Protein AF-A0AA41QBX1-F1 (afdb_monomer_lite)

pLDDT: mean 80.01, std 14.38, range [47.72, 96.44]

Structure (mmCIF, N/CA/C/O backbone):
data_AF-A0AA41QBX1-F1
#
_entry.id   AF-A0AA41QBX1-F1
#
loop_
_atom_site.group_PDB
_atom_site.id
_atom_site.type_symbol
_atom_site.label_atom_id
_atom_site.label_alt_id
_atom_site.label_comp_id
_atom_site.label_asym_id
_atom_site.label_entity_id
_atom_site.label_seq_id
_atom_site.pdbx_PDB_ins_code
_atom_site.Cartn_x
_atom_site.Cartn_y
_atom_site.Cartn_z
_atom_site.occupancy
_atom_site.B_iso_or_equiv
_atom_site.auth_seq_id
_atom_site.auth_comp_id
_atom_site.auth_asym_id
_atom_site.auth_atom_id
_atom_site.pdbx_PDB_model_num
ATOM 1 N N . MET A 1 1 ? -17.292 -6.618 20.048 1.00 49.38 1 MET A N 1
ATOM 2 C CA . MET A 1 1 ? -17.392 -5.150 19.916 1.00 49.38 1 MET A CA 1
ATOM 3 C C . MET A 1 1 ? -17.145 -4.751 18.469 1.00 49.38 1 MET A C 1
ATOM 5 O O . MET A 1 1 ? -16.124 -5.128 17.902 1.00 49.38 1 MET A O 1
ATOM 9 N N . THR A 1 2 ? -18.102 -4.065 17.850 1.00 68.19 2 THR A N 1
ATOM 10 C CA . THR A 1 2 ? -17.986 -3.471 16.511 1.00 68.19 2 THR A CA 1
ATOM 11 C C . THR A 1 2 ? -17.159 -2.189 16.599 1.00 68.19 2 THR A C 1
ATOM 13 O O . THR A 1 2 ? -17.422 -1.348 17.449 1.00 68.19 2 THR A O 1
ATOM 16 N N . ASP A 1 3 ? -16.130 -2.049 15.763 1.00 79.38 3 ASP A N 1
ATOM 17 C CA . ASP A 1 3 ? -15.270 -0.857 15.731 1.00 79.38 3 ASP A CA 1
ATOM 18 C C . ASP A 1 3 ? -15.996 0.297 15.006 1.00 79.38 3 ASP A C 1
ATOM 20 O O . ASP A 1 3 ? -16.202 0.203 13.793 1.00 79.38 3 ASP A O 1
ATOM 24 N N . PRO A 1 4 ? -16.376 1.383 15.708 1.00 79.56 4 PRO A N 1
ATOM 25 C CA . PRO A 1 4 ? -17.174 2.481 15.152 1.00 79.56 4 PRO A CA 1
ATOM 26 C C . PRO A 1 4 ? -16.413 3.359 14.143 1.00 79.56 4 PRO A C 1
ATOM 28 O O . PRO A 1 4 ? -17.020 4.171 13.441 1.00 79.56 4 PRO A O 1
ATOM 31 N N . GLY A 1 5 ? -15.085 3.226 14.063 1.00 85.19 5 GLY A N 1
ATOM 32 C CA . GLY A 1 5 ? -14.240 3.920 13.090 1.00 85.19 5 GLY A CA 1
ATOM 33 C C . GLY A 1 5 ? -13.876 3.069 11.872 1.00 85.19 5 GLY A C 1
ATOM 34 O O . GLY A 1 5 ? -13.153 3.547 11.002 1.00 85.19 5 GLY A O 1
ATOM 35 N N . ARG A 1 6 ? -14.348 1.820 11.785 1.00 88.94 6 ARG A N 1
ATOM 36 C CA . ARG A 1 6 ? -13.867 0.848 10.793 1.00 88.94 6 ARG A CA 1
ATOM 37 C C . ARG A 1 6 ? -14.145 1.243 9.343 1.00 88.94 6 ARG A C 1
ATOM 39 O O . ARG A 1 6 ? -13.256 1.114 8.511 1.00 88.94 6 ARG A O 1
ATOM 46 N N . THR A 1 7 ? -15.345 1.733 9.036 1.00 91.50 7 THR A N 1
ATOM 47 C CA . THR A 1 7 ? -15.697 2.170 7.672 1.00 91.50 7 THR A CA 1
ATOM 48 C C . THR A 1 7 ? -14.867 3.378 7.244 1.00 91.50 7 THR A C 1
ATOM 50 O O . THR A 1 7 ? -14.407 3.440 6.113 1.00 91.50 7 THR A O 1
ATOM 53 N N . ILE A 1 8 ? -14.604 4.306 8.166 1.00 93.12 8 ILE A N 1
ATOM 54 C CA . ILE A 1 8 ? -13.754 5.475 7.905 1.00 93.12 8 ILE A CA 1
ATOM 55 C C . ILE A 1 8 ? -12.314 5.031 7.623 1.00 93.12 8 ILE A C 1
ATOM 57 O O . ILE A 1 8 ? -11.702 5.490 6.664 1.00 93.12 8 ILE A O 1
ATOM 61 N N . ALA A 1 9 ? -11.795 4.099 8.426 1.00 91.69 9 ALA A N 1
ATOM 62 C CA . ALA A 1 9 ? -10.474 3.514 8.223 1.00 91.69 9 ALA A CA 1
ATOM 63 C C . ALA A 1 9 ? -10.365 2.779 6.873 1.00 91.69 9 ALA A C 1
ATOM 65 O O . ALA A 1 9 ? -9.359 2.932 6.188 1.00 91.69 9 ALA A O 1
ATOM 66 N N . LEU A 1 10 ? -11.408 2.044 6.460 1.00 94.75 10 LEU A N 1
ATOM 67 C CA . LEU A 1 10 ? -11.478 1.414 5.137 1.00 94.75 10 LEU A CA 1
ATOM 68 C C . LEU A 1 10 ? -11.337 2.449 4.018 1.00 94.75 10 LEU A C 1
ATOM 70 O O . LEU A 1 10 ? -10.496 2.277 3.145 1.00 94.75 10 LEU A O 1
ATOM 74 N N . VAL A 1 11 ? -12.137 3.520 4.054 1.00 95.62 11 VAL A N 1
ATOM 75 C CA . VAL A 1 11 ? -12.083 4.573 3.028 1.00 95.62 11 VAL A CA 1
ATOM 76 C C . VAL A 1 11 ? -10.701 5.223 3.003 1.00 95.62 11 VAL A C 1
ATOM 78 O O . VAL A 1 11 ? -10.142 5.391 1.927 1.00 95.62 11 VAL A O 1
ATOM 81 N N . GLY A 1 12 ? -10.102 5.504 4.165 1.00 92.88 12 GLY A N 1
ATOM 82 C CA . GLY A 1 12 ? -8.735 6.027 4.242 1.00 92.88 12 GLY A CA 1
ATOM 83 C C . GLY A 1 12 ? -7.707 5.108 3.574 1.00 92.88 12 GLY A C 1
ATOM 84 O O . GLY A 1 12 ? -6.929 5.571 2.749 1.00 92.88 12 GLY A O 1
ATOM 85 N N . ILE A 1 13 ? -7.743 3.802 3.862 1.00 94.12 13 ILE A N 1
ATOM 86 C CA . ILE A 1 13 ? -6.867 2.806 3.219 1.00 94.12 13 ILE A CA 1
ATOM 87 C C . ILE A 1 13 ? -7.071 2.793 1.699 1.00 94.12 13 ILE A C 1
ATOM 89 O O . ILE A 1 13 ? -6.095 2.780 0.952 1.00 94.12 13 ILE A O 1
ATOM 93 N N . LEU A 1 14 ? -8.325 2.817 1.237 1.00 94.62 14 LEU A N 1
ATOM 94 C CA . LEU A 1 14 ? -8.639 2.811 -0.192 1.00 94.62 14 LEU A CA 1
ATOM 95 C C . LEU A 1 14 ? -8.155 4.085 -0.892 1.00 94.62 14 LEU A C 1
ATOM 97 O O . LEU A 1 14 ? -7.618 3.978 -1.986 1.00 94.62 14 LEU A O 1
ATOM 101 N N . LEU A 1 15 ? -8.269 5.264 -0.270 1.00 93.12 15 LEU A N 1
ATOM 102 C CA . LEU A 1 15 ? -7.745 6.511 -0.844 1.00 93.12 15 LEU A CA 1
ATOM 103 C C . LEU A 1 15 ? -6.222 6.469 -1.000 1.00 93.12 15 LEU A C 1
ATOM 105 O O . LEU A 1 15 ? -5.714 6.885 -2.035 1.00 93.12 15 LEU A O 1
ATOM 109 N N . VAL A 1 16 ? -5.494 5.927 -0.016 1.00 91.56 16 VAL A N 1
ATOM 110 C CA . VAL A 1 16 ? -4.034 5.752 -0.124 1.00 91.56 16 VAL A CA 1
ATOM 111 C C . VAL A 1 16 ? -3.686 4.749 -1.225 1.00 91.56 16 VAL A C 1
ATOM 113 O O . VAL A 1 16 ? -2.781 5.004 -2.015 1.00 91.56 16 VAL A O 1
ATOM 116 N N . ALA A 1 17 ? -4.416 3.633 -1.315 1.00 91.81 17 ALA A N 1
ATOM 117 C CA . ALA A 1 17 ? -4.200 2.634 -2.360 1.00 91.81 17 ALA A CA 1
ATOM 118 C C . ALA A 1 17 ? -4.475 3.208 -3.760 1.00 91.81 17 ALA A C 1
ATOM 120 O O . ALA A 1 17 ? -3.668 3.018 -4.664 1.00 91.81 17 ALA A O 1
ATOM 121 N N . VAL A 1 18 ? -5.570 3.956 -3.930 1.00 90.44 18 VAL A N 1
ATOM 122 C CA . VAL A 1 18 ? -5.903 4.655 -5.182 1.00 90.44 18 VAL A CA 1
ATOM 123 C C . VAL A 1 18 ? -4.852 5.714 -5.510 1.00 90.44 18 VAL A C 1
ATOM 125 O O . VAL A 1 18 ? -4.407 5.790 -6.649 1.00 90.44 18 VAL A O 1
ATOM 128 N N . GLY A 1 19 ? -4.397 6.485 -4.521 1.00 85.38 19 GLY A N 1
ATOM 129 C CA . GLY A 1 19 ? -3.336 7.474 -4.708 1.00 85.38 19 GLY A CA 1
ATOM 130 C C . GLY A 1 19 ? -2.007 6.854 -5.140 1.00 85.38 19 GLY A C 1
ATOM 131 O O . GLY A 1 19 ? -1.299 7.446 -5.945 1.00 85.38 19 GLY A O 1
ATOM 132 N N . ALA A 1 20 ? -1.682 5.649 -4.662 1.00 85.81 20 ALA A N 1
ATOM 133 C CA . ALA A 1 20 ? -0.535 4.888 -5.154 1.00 85.81 20 ALA A CA 1
ATOM 134 C C . ALA A 1 20 ? -0.761 4.362 -6.586 1.00 85.81 20 ALA A C 1
ATOM 136 O O . ALA A 1 20 ? 0.162 4.387 -7.391 1.00 85.81 20 ALA A O 1
ATOM 137 N N . TRP A 1 21 ? -1.987 3.949 -6.927 1.00 85.38 21 TRP A N 1
ATOM 138 C CA . TRP A 1 21 ? -2.354 3.512 -8.282 1.00 85.38 21 TRP A CA 1
ATOM 139 C C . TRP A 1 21 ? -2.314 4.626 -9.330 1.00 85.38 21 TRP A C 1
ATOM 141 O O . TRP A 1 21 ? -2.119 4.312 -10.499 1.00 85.38 21 TRP A O 1
ATOM 151 N N . LEU A 1 22 ? -2.461 5.902 -8.947 1.00 81.75 22 LEU A N 1
ATOM 152 C CA . LEU A 1 22 ? -2.362 7.034 -9.882 1.00 81.75 22 LEU A CA 1
ATOM 153 C C . LEU A 1 22 ? -1.013 7.095 -10.607 1.00 81.75 22 LEU A C 1
ATOM 155 O O . LEU A 1 22 ? -0.956 7.631 -11.708 1.00 81.75 22 LEU A O 1
ATOM 159 N N . ALA A 1 23 ? 0.043 6.503 -10.044 1.00 75.06 23 ALA A N 1
ATOM 160 C CA . ALA A 1 23 ? 1.331 6.409 -10.718 1.00 75.06 23 ALA A CA 1
ATOM 161 C C . ALA A 1 23 ? 1.242 5.601 -12.028 1.00 75.06 23 ALA A C 1
ATOM 163 O O . ALA A 1 23 ? 1.897 5.954 -12.998 1.00 75.06 23 ALA A O 1
ATOM 164 N N . VAL A 1 24 ? 0.382 4.577 -12.106 1.00 78.12 24 VAL A N 1
ATOM 165 C CA . VAL A 1 24 ? 0.273 3.698 -13.285 1.00 78.12 24 VAL A CA 1
ATOM 166 C C . VAL A 1 24 ? -0.171 4.444 -14.552 1.00 78.12 24 VAL A C 1
ATOM 168 O O . VAL A 1 24 ? 0.564 4.397 -15.538 1.00 78.12 24 VAL A O 1
ATOM 171 N N . PRO A 1 25 ? -1.326 5.144 -14.589 1.00 73.88 25 PRO A N 1
ATOM 172 C CA . PRO A 1 25 ? -1.728 5.881 -15.785 1.00 73.88 25 PRO A CA 1
ATOM 173 C C . PRO A 1 25 ? -0.752 7.012 -16.137 1.00 73.88 25 PRO A C 1
ATOM 175 O O . PRO A 1 25 ? -0.565 7.285 -17.319 1.00 73.88 25 PRO A O 1
ATOM 178 N N . LEU A 1 26 ? -0.099 7.633 -15.147 1.00 71.62 26 LEU A N 1
ATOM 179 C CA . LEU A 1 26 ? 0.917 8.666 -15.382 1.00 71.62 26 LEU A CA 1
ATOM 180 C C . LEU A 1 26 ? 2.164 8.085 -16.057 1.00 71.62 26 LEU A C 1
ATOM 182 O O . LEU A 1 26 ? 2.651 8.652 -17.031 1.00 71.62 26 LEU A O 1
ATOM 186 N N . SER A 1 27 ? 2.638 6.925 -15.593 1.00 66.81 27 SER A N 1
ATOM 187 C CA . SER A 1 27 ? 3.755 6.214 -16.216 1.00 66.81 27 SER A CA 1
ATOM 188 C C . SER A 1 27 ? 3.420 5.761 -17.636 1.00 66.81 27 SER A C 1
ATOM 190 O O . SER A 1 27 ? 4.250 5.912 -18.524 1.00 66.81 27 SER A O 1
ATOM 192 N N . LEU A 1 28 ? 2.202 5.268 -17.884 1.00 70.31 28 LEU A N 1
ATOM 193 C CA . LEU A 1 28 ? 1.773 4.843 -19.223 1.00 70.31 28 LEU A CA 1
ATOM 194 C C . LEU A 1 28 ? 1.643 6.004 -20.214 1.00 70.31 28 LEU A C 1
ATOM 196 O O . LEU A 1 28 ? 1.930 5.827 -21.393 1.00 70.31 28 LEU A O 1
ATOM 200 N N . TRP A 1 29 ? 1.239 7.186 -19.749 1.00 68.62 29 TRP A N 1
ATOM 201 C CA . TRP A 1 29 ? 1.152 8.382 -20.590 1.00 68.62 29 TRP A CA 1
ATOM 202 C C . TRP A 1 29 ? 2.524 8.845 -21.106 1.00 68.62 29 TRP A C 1
ATOM 204 O O . TRP A 1 29 ? 2.610 9.493 -22.146 1.00 68.62 29 TRP A O 1
ATOM 214 N N . HIS A 1 30 ? 3.600 8.524 -20.382 1.00 62.28 30 HIS A N 1
ATOM 215 C CA . HIS A 1 30 ? 4.946 9.036 -20.647 1.00 62.28 30 HIS A CA 1
ATOM 216 C C . HIS A 1 30 ? 5.840 8.080 -21.449 1.00 62.28 30 HIS A C 1
ATOM 218 O O . HIS A 1 30 ? 6.996 8.404 -21.711 1.00 62.28 30 HIS A O 1
ATOM 224 N N . VAL A 1 31 ? 5.334 6.908 -21.839 1.00 63.12 31 VAL A N 1
ATOM 225 C CA . VAL A 1 31 ? 6.061 5.964 -22.695 1.00 63.12 31 VAL A CA 1
ATOM 226 C C . VAL A 1 31 ? 5.514 6.109 -24.123 1.00 63.12 31 VAL A C 1
ATOM 228 O O . VAL A 1 31 ? 4.487 5.508 -24.435 1.00 63.12 31 VAL A O 1
ATOM 231 N N . PRO A 1 32 ? 6.140 6.935 -24.990 1.00 51.72 32 PRO A N 1
ATOM 232 C CA . PRO A 1 32 ? 5.616 7.249 -26.325 1.00 51.72 32 PRO A CA 1
ATOM 233 C C . PRO A 1 32 ? 5.600 6.041 -27.274 1.00 51.72 32 PRO A C 1
ATOM 235 O O . PRO A 1 32 ? 4.780 6.004 -28.186 1.00 51.72 32 PRO A O 1
ATOM 238 N N . ASP A 1 33 ? 6.432 5.031 -27.007 1.00 54.47 33 ASP A N 1
ATOM 239 C CA . ASP A 1 33 ? 6.521 3.788 -27.774 1.00 54.47 33 ASP A CA 1
ATOM 240 C C . ASP A 1 33 ? 6.275 2.589 -26.849 1.00 54.47 33 ASP A C 1
ATOM 242 O O . ASP A 1 33 ? 7.199 1.882 -26.437 1.00 54.47 33 ASP A O 1
ATOM 246 N N . LEU A 1 34 ? 5.012 2.382 -26.462 1.00 53.56 34 LEU A N 1
ATOM 247 C CA . LEU A 1 34 ? 4.590 1.167 -25.765 1.00 53.56 34 LEU A CA 1
ATOM 248 C C . LEU A 1 34 ? 4.717 -0.023 -26.722 1.00 53.56 34 LEU A C 1
ATOM 250 O O . LEU A 1 34 ? 3.794 -0.351 -27.467 1.00 53.56 34 LEU A O 1
ATOM 254 N N . ASP A 1 35 ? 5.878 -0.667 -26.704 1.00 53.22 35 ASP A N 1
ATOM 255 C CA . ASP A 1 35 ? 6.079 -1.931 -27.395 1.00 53.22 35 ASP A CA 1
ATOM 256 C C . ASP A 1 35 ? 5.444 -3.070 -26.578 1.00 53.22 35 ASP A C 1
ATOM 258 O O . ASP A 1 35 ? 5.595 -3.167 -25.356 1.00 53.22 35 ASP A O 1
ATOM 262 N N . LEU A 1 36 ? 4.722 -3.957 -27.265 1.00 51.47 36 LEU A N 1
ATOM 263 C CA . LEU A 1 36 ? 4.263 -5.226 -26.694 1.00 51.47 36 LEU A CA 1
ATOM 264 C C . LEU A 1 36 ? 5.412 -6.249 -26.606 1.00 51.47 36 LEU A C 1
ATOM 266 O O . LEU A 1 36 ? 5.257 -7.295 -25.973 1.00 51.47 36 LEU A O 1
ATOM 270 N N . GLY A 1 37 ? 6.565 -5.951 -27.213 1.00 51.50 37 GLY A N 1
ATOM 271 C CA . GLY A 1 37 ? 7.820 -6.679 -27.073 1.00 51.50 37 GLY A CA 1
ATOM 272 C C . GLY A 1 37 ? 8.372 -6.663 -25.644 1.00 51.50 37 GLY A C 1
ATOM 273 O O . GLY A 1 37 ? 8.126 -5.754 -24.852 1.00 51.50 37 GLY A O 1
ATOM 274 N N . PHE A 1 38 ? 9.128 -7.701 -25.280 1.00 54.81 38 PHE A N 1
ATOM 275 C CA . PHE A 1 38 ? 9.678 -7.906 -23.932 1.00 54.81 38 PHE A CA 1
ATOM 276 C C . PHE A 1 38 ? 10.942 -7.061 -23.686 1.00 54.81 38 PHE A C 1
ATOM 278 O O . PHE A 1 38 ? 12.039 -7.584 -23.493 1.00 54.81 38 PHE A O 1
ATOM 285 N N . THR A 1 39 ? 10.788 -5.738 -23.721 1.00 56.94 39 THR A N 1
ATOM 286 C CA . THR A 1 39 ? 11.822 -4.751 -23.371 1.00 56.94 39 THR A CA 1
ATOM 287 C C . THR A 1 39 ? 11.485 -4.074 -22.032 1.00 56.94 39 THR A C 1
ATOM 289 O O . THR A 1 39 ? 10.411 -4.292 -21.475 1.00 56.94 39 THR A O 1
ATOM 292 N N . GLN A 1 40 ? 12.383 -3.243 -21.485 1.00 53.09 40 GLN A N 1
ATOM 293 C CA . GLN A 1 40 ? 12.108 -2.450 -20.267 1.00 53.09 40 GLN A CA 1
ATOM 294 C C . GLN A 1 40 ? 10.900 -1.503 -20.416 1.00 53.09 40 GLN A C 1
ATOM 296 O O . GLN A 1 40 ? 10.331 -1.091 -19.411 1.00 53.09 40 GLN A O 1
ATOM 301 N N . ASN A 1 41 ? 10.484 -1.217 -21.654 1.00 53.50 41 ASN A N 1
ATOM 302 C CA . ASN A 1 41 ? 9.348 -0.355 -21.982 1.00 53.50 41 ASN A CA 1
ATOM 303 C C . ASN A 1 41 ? 8.038 -1.140 -22.159 1.00 53.50 41 ASN A C 1
ATOM 305 O O . ASN A 1 41 ? 7.028 -0.577 -22.577 1.00 53.50 41 ASN A O 1
ATOM 309 N N . ASN A 1 42 ? 8.041 -2.442 -21.858 1.00 63.53 42 ASN A N 1
ATOM 310 C CA . ASN A 1 42 ? 6.848 -3.267 -21.958 1.00 63.53 42 ASN A CA 1
ATOM 311 C C . ASN A 1 42 ? 5.768 -2.773 -20.982 1.00 63.53 42 ASN A C 1
ATOM 313 O O . ASN A 1 42 ? 6.000 -2.682 -19.775 1.00 63.53 42 ASN A O 1
ATOM 317 N N . VAL A 1 43 ? 4.562 -2.532 -21.502 1.00 60.84 43 VAL A N 1
ATOM 318 C CA . VAL A 1 43 ? 3.385 -2.081 -20.738 1.00 60.84 43 VAL A CA 1
ATOM 319 C C . VAL A 1 43 ? 3.169 -2.918 -19.475 1.00 60.84 43 VAL A C 1
ATOM 321 O O . VAL A 1 43 ? 2.933 -2.367 -18.406 1.00 60.84 43 VAL A O 1
ATOM 324 N N . ALA A 1 44 ? 3.244 -4.248 -19.578 1.00 58.56 44 ALA A N 1
ATOM 325 C CA . ALA A 1 44 ? 2.968 -5.145 -18.458 1.00 58.56 44 ALA A CA 1
ATOM 326 C C . ALA A 1 44 ? 4.045 -5.055 -17.369 1.00 58.56 44 ALA A C 1
ATOM 328 O O . ALA A 1 44 ? 3.718 -5.126 -16.188 1.00 58.56 44 ALA A O 1
ATOM 329 N N . TYR A 1 45 ? 5.301 -4.836 -17.763 1.00 63.03 45 TYR A N 1
ATOM 330 C CA . TYR A 1 45 ? 6.423 -4.642 -16.847 1.00 63.03 45 TYR A CA 1
ATOM 331 C C . TYR A 1 45 ? 6.330 -3.305 -16.101 1.00 63.03 45 TYR A C 1
ATOM 333 O O . TYR A 1 45 ? 6.487 -3.254 -14.883 1.00 63.03 45 TYR A O 1
ATOM 341 N N . VAL A 1 46 ? 5.997 -2.228 -16.822 1.00 64.94 46 VAL A N 1
ATOM 342 C CA . VAL A 1 46 ? 5.781 -0.897 -16.233 1.00 64.94 46 VAL A CA 1
ATOM 343 C C . VAL A 1 46 ? 4.580 -0.921 -15.287 1.00 64.94 46 VAL A C 1
ATOM 345 O O . VAL A 1 46 ? 4.662 -0.428 -14.166 1.00 64.94 46 VAL A O 1
ATOM 348 N N . VAL A 1 47 ? 3.467 -1.536 -15.697 1.00 69.12 47 VAL A N 1
ATOM 349 C CA . VAL A 1 47 ? 2.264 -1.636 -14.860 1.00 69.12 47 VAL A CA 1
ATOM 3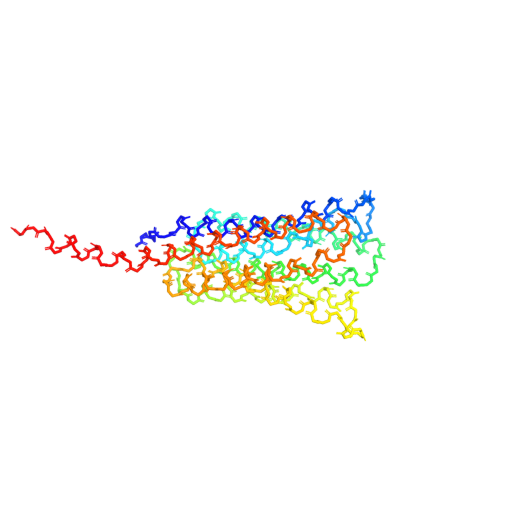50 C C . VAL A 1 47 ? 2.520 -2.474 -13.609 1.00 69.12 47 VAL A C 1
ATOM 352 O O . VAL A 1 47 ? 2.103 -2.045 -12.536 1.00 69.12 47 VAL A O 1
ATOM 355 N N . GLY A 1 48 ? 3.201 -3.621 -13.718 1.00 66.44 48 GLY A N 1
ATOM 356 C CA . GLY A 1 48 ? 3.536 -4.473 -12.569 1.00 66.44 48 GLY A CA 1
ATOM 357 C C . GLY A 1 48 ? 4.332 -3.705 -11.514 1.00 66.44 48 GLY A C 1
ATOM 358 O O . GLY A 1 48 ? 3.885 -3.507 -10.381 1.00 66.44 48 GLY A O 1
ATOM 359 N N . GLN A 1 49 ? 5.441 -3.096 -11.923 1.00 73.31 49 GLN A N 1
ATOM 360 C CA . GLN A 1 49 ? 6.283 -2.345 -10.993 1.00 73.31 49 GLN A CA 1
ATOM 361 C C . GLN A 1 49 ? 5.601 -1.142 -10.372 1.00 73.31 49 GLN A C 1
ATOM 363 O O . GLN A 1 49 ? 5.674 -0.930 -9.160 1.00 73.31 49 GLN A O 1
ATOM 368 N N . VAL A 1 50 ? 4.901 -0.356 -11.184 1.00 75.44 50 VAL A N 1
ATOM 369 C CA . VAL A 1 50 ? 4.265 0.868 -10.703 1.00 75.44 50 VAL A CA 1
ATOM 370 C C . VAL A 1 50 ? 3.041 0.548 -9.829 1.00 75.44 50 VAL A C 1
ATOM 372 O O . VAL A 1 50 ? 2.701 1.316 -8.927 1.00 75.44 50 VAL A O 1
ATOM 375 N N . ALA A 1 51 ? 2.416 -0.623 -10.002 1.00 84.94 51 ALA A N 1
ATOM 376 C CA . ALA A 1 51 ? 1.326 -1.104 -9.152 1.00 84.94 51 ALA A CA 1
ATOM 377 C C . ALA A 1 51 ? 1.794 -1.727 -7.822 1.00 84.94 51 ALA A C 1
ATOM 379 O O . ALA A 1 51 ? 0.969 -1.960 -6.922 1.00 84.94 51 ALA A O 1
ATOM 380 N N . LEU A 1 52 ? 3.089 -2.024 -7.663 1.00 88.69 52 LEU A N 1
ATOM 381 C CA . LEU A 1 52 ? 3.619 -2.719 -6.487 1.00 88.69 52 LEU A CA 1
ATOM 382 C C . LEU A 1 52 ? 3.353 -1.950 -5.179 1.00 88.69 52 LEU A C 1
ATOM 384 O O . LEU A 1 52 ? 2.782 -2.549 -4.259 1.00 88.69 52 LEU A O 1
ATOM 388 N N . PRO A 1 53 ? 3.626 -0.630 -5.074 1.00 89.12 53 PRO A N 1
ATOM 389 C CA . PRO A 1 53 ? 3.324 0.133 -3.863 1.00 89.12 53 PRO A CA 1
ATOM 390 C C . PRO A 1 53 ? 1.840 0.081 -3.490 1.00 89.12 53 PRO A C 1
ATOM 392 O O . PRO A 1 53 ? 1.491 -0.093 -2.322 1.00 89.12 53 PRO A O 1
ATOM 395 N N . ALA A 1 54 ? 0.948 0.170 -4.478 1.00 90.81 54 ALA A N 1
ATOM 396 C CA . ALA A 1 54 ? -0.488 0.124 -4.240 1.00 90.81 54 ALA A CA 1
ATOM 397 C C . ALA A 1 54 ? -0.949 -1.252 -3.735 1.00 90.81 54 ALA A C 1
ATOM 399 O O . ALA A 1 54 ? -1.787 -1.351 -2.833 1.00 90.81 54 ALA A O 1
ATOM 400 N N . THR A 1 55 ? -0.348 -2.317 -4.267 1.00 94.31 55 THR A N 1
ATOM 401 C CA . THR A 1 55 ? -0.580 -3.697 -3.824 1.00 94.31 55 THR A CA 1
ATOM 402 C C . THR A 1 55 ? -0.138 -3.893 -2.374 1.00 94.31 55 THR A C 1
ATOM 404 O O . THR A 1 55 ? -0.876 -4.475 -1.576 1.00 94.31 55 THR A O 1
ATOM 407 N N . LEU A 1 56 ? 1.024 -3.351 -1.999 1.00 94.81 56 LEU A N 1
ATOM 408 C CA . LEU A 1 56 ? 1.549 -3.414 -0.632 1.00 94.81 56 LEU A CA 1
ATOM 409 C C . LEU A 1 56 ? 0.696 -2.614 0.361 1.00 94.81 56 LEU A C 1
ATOM 411 O O . LEU A 1 56 ? 0.416 -3.097 1.459 1.00 94.81 56 LEU A O 1
ATOM 415 N N . VAL A 1 57 ? 0.213 -1.430 -0.028 1.00 95.50 57 VAL A N 1
ATOM 416 C CA . VAL A 1 57 ? -0.730 -0.631 0.776 1.00 95.50 57 VAL A CA 1
ATOM 417 C C . VAL A 1 57 ? -2.025 -1.400 1.032 1.00 95.50 57 VAL A C 1
ATOM 419 O O . VAL A 1 57 ? -2.496 -1.470 2.173 1.00 95.50 57 VAL A O 1
ATOM 422 N N . LEU A 1 58 ? -2.594 -2.009 -0.012 1.00 95.06 58 LEU A N 1
ATOM 423 C CA . LEU A 1 58 ? -3.818 -2.796 0.103 1.00 95.06 58 LEU A CA 1
ATOM 424 C C . LEU A 1 58 ? -3.606 -4.030 0.994 1.00 95.06 58 LEU A C 1
ATOM 426 O O . LEU A 1 58 ? -4.451 -4.324 1.843 1.00 95.06 58 LEU A O 1
ATOM 430 N N . ALA A 1 59 ? -2.463 -4.709 0.862 1.00 95.31 59 ALA A N 1
ATOM 431 C CA . ALA A 1 59 ? -2.079 -5.826 1.720 1.00 95.31 59 ALA A CA 1
ATOM 432 C C . ALA A 1 59 ? -1.932 -5.396 3.191 1.00 95.31 59 ALA A C 1
ATOM 434 O O . ALA A 1 59 ? -2.487 -6.040 4.086 1.00 95.31 59 ALA A O 1
ATOM 435 N N . ALA A 1 60 ? -1.268 -4.271 3.464 1.00 95.44 60 ALA A N 1
ATOM 436 C CA . ALA A 1 60 ? -1.111 -3.745 4.819 1.00 95.44 60 ALA A CA 1
ATOM 437 C C . ALA A 1 60 ? -2.468 -3.407 5.455 1.00 95.44 60 ALA A C 1
ATOM 439 O O . ALA A 1 60 ? -2.745 -3.821 6.579 1.00 95.44 60 ALA A O 1
ATOM 440 N N . GLY A 1 61 ? -3.367 -2.740 4.726 1.00 91.62 61 GLY A N 1
ATOM 441 C CA . GLY A 1 61 ? -4.723 -2.476 5.213 1.00 91.62 61 GLY A CA 1
ATOM 442 C C . GLY A 1 61 ? -5.565 -3.748 5.399 1.00 91.62 61 GLY A C 1
ATOM 443 O O . GLY A 1 61 ? -6.290 -3.892 6.389 1.00 91.62 61 GLY A O 1
ATOM 444 N N . GLY A 1 62 ? -5.451 -4.703 4.471 1.00 91.25 62 GLY A N 1
ATOM 445 C CA . GLY A 1 62 ? -6.167 -5.981 4.496 1.00 91.25 62 GLY A CA 1
ATOM 446 C C . GLY A 1 62 ? -5.731 -6.922 5.622 1.00 91.25 62 GLY A C 1
ATOM 447 O O . GLY A 1 62 ? -6.551 -7.697 6.119 1.00 91.25 62 GLY A O 1
ATOM 448 N N . THR A 1 63 ? -4.475 -6.838 6.068 1.00 91.75 63 THR A N 1
ATOM 449 C CA . THR A 1 63 ? -3.953 -7.635 7.195 1.00 91.75 63 THR A CA 1
ATOM 450 C C . THR A 1 63 ? -4.411 -7.120 8.563 1.00 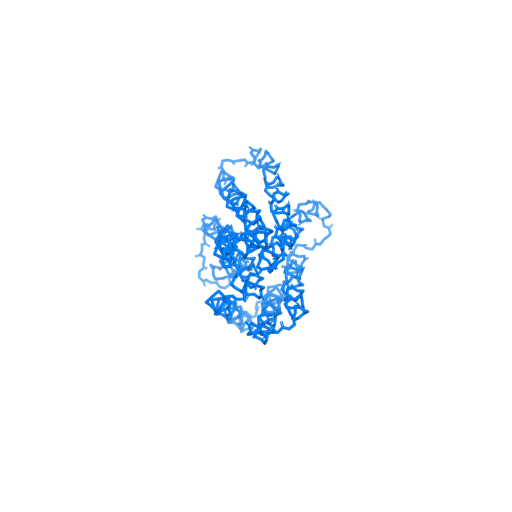91.75 63 THR A C 1
ATOM 452 O O . THR A 1 63 ? -4.557 -7.907 9.502 1.00 91.75 63 THR A O 1
ATOM 455 N N . THR A 1 64 ? -4.678 -5.817 8.710 1.00 90.50 64 THR A N 1
ATOM 456 C CA . THR A 1 64 ? -4.905 -5.202 10.030 1.00 90.50 64 THR A CA 1
ATOM 457 C C . THR A 1 64 ? -6.364 -4.851 10.323 1.00 90.50 64 THR A C 1
ATOM 459 O O . THR A 1 64 ? -6.810 -5.054 11.463 1.00 90.50 64 THR A O 1
ATOM 462 N N . LEU A 1 65 ? -7.130 -4.400 9.317 1.00 88.69 65 LEU A N 1
ATOM 463 C CA . LEU A 1 65 ? -8.498 -3.880 9.481 1.00 88.69 65 LEU A CA 1
ATOM 464 C C . LEU A 1 65 ? -9.507 -4.933 9.965 1.00 88.69 65 LEU A C 1
ATOM 466 O O . LEU A 1 65 ? -10.487 -4.616 10.645 1.00 88.69 65 LEU A O 1
ATOM 470 N N . GLY A 1 66 ? -9.273 -6.207 9.638 1.00 84.44 66 GLY A N 1
ATOM 471 C CA . GLY A 1 66 ? -10.157 -7.309 10.023 1.00 84.44 66 GLY A CA 1
ATOM 472 C C . GLY A 1 66 ? -11.511 -7.302 9.301 1.00 84.44 66 GLY A C 1
ATOM 473 O O . GLY A 1 66 ? -12.488 -7.833 9.830 1.00 84.44 66 GLY A O 1
ATOM 474 N N . LEU A 1 67 ? -11.588 -6.694 8.109 1.00 87.75 67 LEU A N 1
ATOM 475 C CA . LEU A 1 67 ? -12.720 -6.835 7.191 1.00 87.75 67 LEU A CA 1
ATOM 476 C C . LEU A 1 67 ? -12.445 -7.963 6.199 1.00 87.75 67 LEU A C 1
ATOM 478 O O . LEU A 1 67 ? -11.481 -7.896 5.442 1.00 87.75 67 LEU A O 1
ATOM 482 N N . ARG A 1 68 ? -13.330 -8.967 6.160 1.00 88.50 68 ARG A N 1
ATOM 483 C CA . ARG A 1 68 ? -13.199 -10.115 5.245 1.00 88.50 68 ARG A CA 1
ATOM 484 C C . ARG A 1 68 ? -13.153 -9.688 3.778 1.00 88.50 68 ARG A C 1
ATOM 486 O O . ARG A 1 68 ? -12.335 -10.216 3.041 1.00 88.50 68 ARG A O 1
ATOM 493 N N . GLY A 1 69 ? -13.987 -8.721 3.383 1.00 90.38 69 GLY A N 1
ATOM 494 C CA . GLY A 1 69 ? -14.021 -8.207 2.010 1.00 90.38 69 GLY A CA 1
ATOM 495 C C . GLY A 1 69 ? -12.701 -7.558 1.591 1.00 90.38 69 GLY A C 1
ATOM 496 O O . GLY A 1 69 ? -12.151 -7.927 0.563 1.00 90.38 69 GLY A O 1
ATOM 497 N N . LEU A 1 70 ? -12.147 -6.667 2.425 1.00 91.62 70 LEU A N 1
ATOM 498 C CA . LEU A 1 70 ? -10.849 -6.037 2.151 1.00 91.62 70 LEU A CA 1
ATOM 499 C C . LEU A 1 70 ? -9.715 -7.067 2.134 1.00 91.62 70 LEU A C 1
ATOM 501 O O . LEU A 1 70 ? -8.863 -7.022 1.259 1.00 91.62 70 LEU A O 1
ATOM 505 N N . HIS A 1 71 ? -9.718 -8.004 3.083 1.00 92.44 71 HIS A N 1
ATOM 506 C CA . HIS A 1 71 ? -8.716 -9.061 3.144 1.00 92.44 71 HIS A CA 1
ATOM 507 C C . HIS A 1 71 ? -8.752 -9.956 1.899 1.00 92.44 71 HIS A C 1
ATOM 509 O O . HIS A 1 71 ? -7.710 -10.242 1.323 1.00 92.44 71 HIS A O 1
ATOM 515 N N . LEU A 1 72 ? -9.948 -10.368 1.463 1.00 93.50 72 LEU A N 1
ATOM 516 C CA . LEU A 1 72 ? -10.132 -11.162 0.250 1.00 93.50 72 LEU A CA 1
ATOM 517 C C . LEU A 1 72 ? -9.689 -10.386 -0.994 1.00 93.50 72 LEU A C 1
ATOM 519 O O . LEU A 1 72 ? -8.968 -10.940 -1.814 1.00 93.50 72 LEU A O 1
ATOM 523 N N . ALA A 1 73 ? -10.071 -9.112 -1.106 1.00 94.06 73 ALA A N 1
ATOM 524 C CA . ALA A 1 73 ? -9.640 -8.252 -2.202 1.00 94.06 73 ALA A CA 1
ATOM 525 C C . ALA A 1 73 ? -8.111 -8.115 -2.239 1.00 94.06 73 ALA A C 1
ATOM 527 O O . ALA A 1 73 ? -7.515 -8.309 -3.290 1.00 94.06 73 ALA A O 1
ATOM 528 N N . ALA A 1 74 ? -7.470 -7.871 -1.092 1.00 94.56 74 ALA A N 1
ATOM 529 C CA . ALA A 1 74 ? -6.014 -7.820 -0.989 1.00 94.56 74 ALA A CA 1
ATOM 530 C C . ALA A 1 74 ? -5.368 -9.148 -1.410 1.00 94.56 74 ALA A C 1
ATOM 532 O O . ALA A 1 74 ? -4.414 -9.146 -2.172 1.00 94.56 74 ALA A O 1
ATOM 533 N N . LEU A 1 75 ? -5.920 -10.284 -0.978 1.00 94.94 75 LEU A N 1
ATOM 534 C CA . LEU A 1 75 ? -5.409 -11.612 -1.325 1.00 94.94 75 LEU A CA 1
ATOM 535 C C . LEU A 1 75 ? -5.525 -11.894 -2.831 1.00 94.94 75 LEU A C 1
ATOM 537 O O . LEU A 1 75 ? -4.576 -12.396 -3.426 1.00 94.94 75 LEU A O 1
ATOM 541 N N . ILE A 1 76 ? -6.648 -11.521 -3.453 1.00 95.62 76 ILE A N 1
ATOM 542 C CA . ILE A 1 76 ? -6.852 -11.644 -4.902 1.00 95.62 76 ILE A CA 1
ATOM 543 C C . ILE A 1 76 ? -5.895 -10.725 -5.663 1.00 95.62 76 ILE A C 1
ATOM 545 O O . ILE A 1 76 ? -5.219 -11.193 -6.570 1.00 95.62 76 ILE A O 1
ATOM 549 N N . VAL A 1 77 ? -5.804 -9.445 -5.290 1.00 94.81 77 VAL A N 1
ATOM 550 C CA . VAL A 1 77 ? -4.948 -8.464 -5.976 1.00 94.81 77 VAL A CA 1
ATOM 551 C C . VAL A 1 77 ? -3.475 -8.840 -5.839 1.00 94.81 77 VAL A C 1
ATOM 553 O O . VAL A 1 77 ? -2.781 -8.926 -6.844 1.00 94.81 77 VAL A O 1
ATOM 556 N N . THR A 1 78 ? -2.997 -9.138 -4.626 1.00 95.31 78 THR A N 1
ATOM 557 C CA . THR A 1 78 ? -1.610 -9.572 -4.402 1.00 95.31 78 THR A CA 1
ATOM 558 C C . THR A 1 78 ? -1.314 -10.895 -5.107 1.00 95.31 78 THR A C 1
ATOM 560 O O . THR A 1 78 ? -0.245 -11.034 -5.689 1.00 95.31 78 THR A O 1
ATOM 563 N N . GLY A 1 79 ? -2.245 -11.856 -5.102 1.00 95.31 79 GLY A N 1
ATOM 564 C CA . GLY A 1 79 ? -2.075 -13.133 -5.800 1.00 95.31 79 GLY A CA 1
ATOM 565 C C . GLY A 1 79 ? -2.044 -12.991 -7.323 1.00 95.31 79 GLY A C 1
ATOM 566 O O . GLY A 1 79 ? -1.197 -13.597 -7.972 1.00 95.31 79 GLY A O 1
ATOM 567 N N . ALA A 1 80 ? -2.924 -12.165 -7.894 1.00 93.75 80 ALA A N 1
ATOM 568 C CA . ALA A 1 80 ? -2.939 -11.869 -9.325 1.00 93.75 80 ALA A CA 1
ATOM 569 C C . ALA A 1 80 ? -1.667 -11.129 -9.757 1.00 93.75 80 ALA A C 1
ATOM 571 O O . ALA A 1 80 ? -1.086 -11.463 -10.784 1.00 93.75 80 ALA A O 1
ATOM 572 N N . HIS A 1 81 ? -1.204 -10.178 -8.943 1.00 93.06 81 HIS A N 1
ATOM 573 C CA . HIS A 1 81 ? 0.043 -9.464 -9.186 1.00 93.06 81 HIS A CA 1
ATOM 574 C C . HIS A 1 81 ? 1.252 -10.409 -9.109 1.00 93.06 81 HIS A C 1
ATOM 576 O O . HIS A 1 81 ? 2.084 -10.426 -10.007 1.00 93.06 81 HIS A O 1
ATOM 582 N N . LEU A 1 82 ? 1.308 -11.280 -8.097 1.00 93.69 82 LEU A N 1
ATOM 583 C CA . LEU A 1 82 ? 2.357 -12.294 -7.990 1.00 93.69 82 LEU A CA 1
ATOM 584 C C . LEU A 1 82 ? 2.364 -13.230 -9.205 1.00 93.69 82 LEU A C 1
ATOM 586 O O . LEU A 1 82 ? 3.426 -13.546 -9.729 1.00 93.69 82 LEU A O 1
ATOM 590 N N . LEU A 1 83 ? 1.187 -13.667 -9.660 1.00 92.88 83 LEU A N 1
ATOM 591 C CA . LEU A 1 83 ? 1.068 -14.510 -10.847 1.00 92.88 83 LEU A CA 1
ATOM 592 C C . LEU A 1 83 ? 1.576 -13.789 -12.101 1.00 92.88 83 LEU A C 1
ATOM 594 O O . LEU A 1 83 ? 2.281 -14.404 -12.896 1.00 92.88 83 LEU A O 1
ATOM 598 N N . LEU A 1 84 ? 1.246 -12.504 -12.260 1.00 89.62 84 LEU A N 1
ATOM 599 C CA . LEU A 1 84 ? 1.749 -11.680 -13.355 1.00 89.62 84 LEU A CA 1
ATOM 600 C C . LEU A 1 84 ? 3.283 -11.628 -13.343 1.00 89.62 84 LEU A C 1
ATOM 602 O O . LEU A 1 84 ? 3.893 -11.943 -14.361 1.00 89.62 84 LEU A O 1
ATOM 606 N N . GLU A 1 85 ? 3.903 -11.339 -12.196 1.00 89.56 85 GLU A N 1
ATOM 607 C CA . GLU A 1 85 ? 5.368 -11.287 -12.078 1.00 89.56 85 GLU A CA 1
ATOM 608 C C . GLU A 1 85 ? 6.033 -12.646 -12.327 1.00 89.56 85 GLU A C 1
ATOM 610 O O . GLU A 1 85 ? 7.079 -12.727 -12.969 1.00 89.56 85 GLU A O 1
ATOM 615 N N . VAL A 1 86 ? 5.408 -13.746 -11.896 1.00 90.75 86 VAL A N 1
ATOM 616 C CA . VAL A 1 86 ? 5.895 -15.099 -12.206 1.00 90.75 86 VAL A CA 1
ATOM 617 C C . VAL A 1 86 ? 5.837 -15.377 -13.710 1.00 90.75 86 VAL A C 1
ATOM 619 O O . VAL A 1 86 ? 6.782 -15.944 -14.258 1.00 90.75 86 VAL A O 1
ATOM 622 N N . VAL A 1 87 ? 4.763 -14.971 -14.394 1.00 88.44 87 VAL A N 1
ATOM 623 C CA . VAL A 1 87 ? 4.640 -15.118 -15.854 1.00 88.44 87 VAL A CA 1
ATOM 624 C C . VAL A 1 87 ? 5.683 -14.260 -16.570 1.00 88.44 87 VAL A C 1
ATOM 626 O O . VAL A 1 87 ? 6.366 -14.766 -17.459 1.00 88.44 87 VAL A O 1
ATOM 629 N N . ILE A 1 88 ? 5.862 -13.003 -16.156 1.00 84.69 88 ILE A N 1
ATOM 630 C CA . ILE A 1 88 ? 6.896 -12.108 -16.693 1.00 84.69 88 ILE A CA 1
ATOM 631 C C . ILE A 1 88 ? 8.281 -12.738 -16.507 1.00 84.69 88 ILE A C 1
ATOM 633 O O . ILE A 1 88 ? 9.036 -12.849 -17.473 1.00 84.69 88 ILE A O 1
ATOM 637 N N . GLY A 1 89 ? 8.596 -13.219 -15.303 1.00 84.88 89 GLY A N 1
ATOM 638 C CA . GLY A 1 89 ? 9.871 -13.862 -14.995 1.00 84.88 89 GLY A CA 1
ATOM 639 C C . GLY A 1 89 ? 10.109 -15.134 -15.812 1.00 84.88 89 GLY A C 1
ATOM 640 O O . GLY A 1 89 ? 11.200 -15.335 -16.342 1.00 84.88 89 GLY A O 1
ATOM 641 N N . ALA A 1 90 ? 9.088 -15.977 -15.987 1.00 86.44 90 ALA A N 1
ATOM 642 C CA . ALA A 1 90 ? 9.183 -17.173 -16.822 1.00 86.44 90 ALA A CA 1
ATOM 643 C C . ALA A 1 90 ? 9.487 -16.821 -18.286 1.00 86.44 90 ALA A C 1
ATOM 645 O O . ALA A 1 90 ? 10.354 -17.438 -18.905 1.00 86.44 90 ALA A O 1
ATOM 646 N N . VAL A 1 91 ? 8.822 -15.800 -18.830 1.00 83.19 91 VAL A N 1
ATOM 647 C CA . VAL A 1 91 ? 9.078 -15.343 -20.199 1.00 83.19 91 VAL A CA 1
ATOM 648 C C . VAL A 1 91 ? 10.475 -14.733 -20.331 1.00 83.19 91 VAL A C 1
ATOM 650 O O . VAL A 1 91 ? 11.185 -15.055 -21.281 1.00 83.19 91 VAL A O 1
ATOM 653 N N . GLN A 1 92 ? 10.913 -13.922 -19.365 1.00 84.12 92 GLN A N 1
ATOM 654 C CA . GLN A 1 92 ? 12.274 -13.380 -19.326 1.00 84.12 92 GLN A CA 1
ATOM 655 C C . GLN A 1 92 ? 13.335 -14.489 -19.358 1.00 84.12 92 GLN A C 1
ATOM 657 O O . GLN A 1 92 ? 14.333 -14.359 -20.067 1.00 84.12 92 GLN A O 1
ATOM 662 N N . LEU A 1 93 ? 13.114 -15.595 -18.640 1.00 85.19 93 LEU A N 1
ATOM 663 C CA . LEU A 1 93 ? 14.013 -16.752 -18.656 1.00 85.19 93 LEU A CA 1
ATOM 664 C C . LEU A 1 93 ? 14.025 -17.461 -20.016 1.00 85.19 93 LEU A C 1
ATOM 666 O O . LEU A 1 93 ? 15.098 -17.786 -20.517 1.00 85.19 93 LEU A O 1
ATOM 670 N N . ILE A 1 94 ? 12.856 -17.670 -20.632 1.00 86.00 94 ILE A N 1
ATOM 671 C CA . ILE A 1 94 ? 12.736 -18.322 -21.949 1.00 86.00 94 ILE A CA 1
ATOM 672 C C . ILE A 1 94 ? 13.412 -17.487 -23.045 1.00 86.00 94 ILE A C 1
ATOM 674 O O . ILE A 1 94 ? 14.060 -18.042 -23.931 1.00 86.00 94 ILE A O 1
ATOM 678 N N . LEU A 1 95 ? 13.279 -16.160 -22.983 1.00 82.19 95 LEU A N 1
ATOM 679 C CA . LEU A 1 95 ? 13.814 -15.234 -23.984 1.00 82.19 95 LEU A CA 1
ATOM 680 C C . LEU A 1 95 ? 15.262 -14.795 -23.716 1.00 82.19 95 LEU A C 1
ATOM 682 O O . LEU A 1 95 ? 15.809 -14.012 -24.490 1.00 82.19 95 LEU A O 1
ATOM 686 N N . GLY A 1 96 ? 15.895 -15.277 -22.641 1.00 79.75 96 GLY A N 1
ATOM 687 C CA . GLY A 1 96 ? 17.278 -14.928 -22.313 1.00 79.75 96 GLY A CA 1
ATOM 688 C C . GLY A 1 96 ? 17.463 -13.452 -21.944 1.00 79.75 96 GLY A C 1
ATOM 689 O O . GLY A 1 96 ? 18.415 -12.813 -22.392 1.00 79.75 96 GLY A O 1
ATOM 690 N N . ALA A 1 97 ? 16.547 -12.894 -21.147 1.00 74.19 97 ALA A N 1
ATOM 691 C CA . ALA A 1 97 ? 16.630 -11.513 -20.682 1.00 74.19 97 ALA A CA 1
ATOM 692 C C . ALA A 1 97 ? 17.938 -11.234 -19.918 1.00 74.19 97 ALA A C 1
ATOM 694 O O . ALA A 1 97 ? 18.542 -12.114 -19.299 1.00 74.19 97 ALA A O 1
ATOM 695 N N . ARG A 1 98 ? 18.375 -9.968 -19.940 1.00 75.88 98 ARG A N 1
ATOM 696 C CA . ARG A 1 98 ? 19.584 -9.530 -19.227 1.00 75.88 98 ARG A CA 1
ATOM 697 C C . ARG A 1 98 ? 19.436 -9.791 -17.726 1.00 75.88 98 ARG A C 1
ATOM 699 O O . ARG A 1 98 ? 18.392 -9.493 -17.154 1.00 75.88 98 ARG A O 1
ATOM 706 N N . VAL A 1 99 ? 20.515 -10.235 -17.079 1.00 76.50 99 VAL A N 1
ATOM 707 C CA . VAL A 1 99 ? 20.553 -10.572 -15.640 1.00 76.50 99 VAL A CA 1
ATOM 708 C C . VAL A 1 99 ? 19.878 -9.524 -14.732 1.00 76.50 99 VAL A C 1
ATOM 710 O O . VAL A 1 99 ? 19.090 -9.934 -13.882 1.00 76.50 99 VAL A O 1
ATOM 713 N N . PRO A 1 100 ? 20.074 -8.198 -14.910 1.00 73.88 100 PRO A N 1
ATOM 714 C CA . PRO A 1 100 ? 19.426 -7.201 -14.051 1.00 73.88 100 PRO A CA 1
ATOM 715 C C . PRO A 1 100 ? 17.890 -7.205 -14.123 1.00 73.88 100 PRO A C 1
ATOM 717 O O . PRO A 1 100 ? 17.230 -6.917 -13.127 1.00 73.88 100 PRO A O 1
ATOM 720 N N . LEU A 1 101 ? 17.313 -7.551 -15.280 1.00 72.94 101 LEU A N 1
ATOM 721 C CA . LEU A 1 101 ? 15.860 -7.643 -15.462 1.00 72.94 101 LEU A CA 1
ATOM 722 C C . LEU A 1 101 ? 15.300 -8.848 -14.709 1.00 72.94 101 LEU A C 1
ATOM 724 O O . LEU A 1 101 ? 14.389 -8.694 -13.899 1.00 72.94 101 LEU A O 1
ATOM 728 N N . THR A 1 102 ? 15.917 -10.012 -14.912 1.00 80.12 102 THR A N 1
ATOM 729 C CA . THR A 1 102 ? 15.524 -11.273 -14.274 1.00 80.12 102 THR A CA 1
ATOM 730 C C . THR A 1 102 ? 15.669 -11.212 -12.754 1.00 80.12 102 THR A C 1
ATOM 732 O O . THR A 1 102 ? 14.802 -11.693 -12.027 1.00 80.12 102 THR A O 1
ATOM 735 N N . VAL A 1 103 ? 16.742 -10.589 -12.252 1.00 82.50 103 VAL A N 1
ATOM 736 C CA . VAL A 1 103 ? 16.942 -10.373 -10.810 1.00 82.50 103 VAL A CA 1
ATOM 737 C C . VAL A 1 103 ? 15.904 -9.395 -10.256 1.00 82.50 103 VAL A C 1
ATOM 739 O O . VAL A 1 103 ? 15.335 -9.666 -9.202 1.00 82.50 103 VAL A O 1
ATOM 742 N N . GLY A 1 104 ? 15.608 -8.303 -10.971 1.00 81.75 104 GLY A N 1
ATOM 743 C CA . GLY A 1 104 ? 14.566 -7.352 -10.580 1.00 81.75 104 GLY A CA 1
ATOM 744 C C . GLY A 1 104 ? 13.194 -8.016 -10.433 1.00 81.75 104 GLY A C 1
ATOM 745 O O . GLY A 1 104 ? 12.595 -7.942 -9.364 1.00 81.75 104 GLY A O 1
ATOM 746 N N . THR A 1 105 ? 12.751 -8.755 -11.452 1.00 85.69 105 THR A N 1
ATOM 747 C CA . THR A 1 105 ? 11.481 -9.497 -11.408 1.00 85.69 105 THR A CA 1
ATOM 748 C C . THR A 1 105 ? 11.490 -10.589 -10.332 1.00 85.69 105 THR A C 1
ATOM 750 O O . THR A 1 105 ? 10.518 -10.743 -9.597 1.00 85.69 105 THR A O 1
ATOM 753 N N . GLY A 1 106 ? 12.601 -11.311 -10.148 1.00 87.88 106 GLY A N 1
ATOM 754 C CA . GLY A 1 106 ? 12.734 -12.286 -9.059 1.00 87.88 106 GLY A CA 1
ATOM 755 C C . GLY A 1 106 ? 12.573 -11.663 -7.665 1.00 87.88 106 GLY A C 1
ATOM 756 O O . GLY A 1 106 ? 11.941 -12.252 -6.785 1.00 87.88 106 GLY A O 1
ATOM 757 N N . MET A 1 107 ? 13.088 -10.447 -7.468 1.00 88.00 107 MET A N 1
ATOM 758 C CA . MET A 1 107 ? 12.907 -9.688 -6.230 1.00 88.00 107 MET A CA 1
ATOM 759 C C . MET A 1 107 ? 11.462 -9.214 -6.045 1.00 88.00 107 MET A C 1
ATOM 761 O O . MET A 1 107 ? 10.947 -9.284 -4.931 1.00 88.00 107 MET A O 1
ATOM 765 N N . GLU A 1 108 ? 10.775 -8.797 -7.107 1.00 88.81 108 GLU A N 1
ATOM 766 C CA . GLU A 1 108 ? 9.351 -8.432 -7.055 1.00 88.81 108 GLU A CA 1
ATOM 767 C C . GLU A 1 108 ? 8.470 -9.634 -6.685 1.00 88.81 108 GLU A C 1
ATOM 769 O O . GLU A 1 108 ? 7.623 -9.531 -5.793 1.00 88.81 108 GLU A O 1
ATOM 774 N N . VAL A 1 109 ? 8.747 -10.812 -7.259 1.00 92.81 109 VAL A N 1
ATOM 775 C CA . VAL A 1 109 ? 8.124 -12.087 -6.861 1.00 92.81 109 VAL A CA 1
ATOM 776 C C . VAL A 1 109 ? 8.353 -12.364 -5.373 1.00 92.81 109 VAL A C 1
ATOM 778 O O . VAL A 1 109 ? 7.417 -12.733 -4.661 1.00 92.81 109 VAL A O 1
ATOM 781 N N . PHE A 1 110 ? 9.574 -12.159 -4.867 1.00 93.31 110 PHE A N 1
ATOM 782 C CA . PHE A 1 110 ? 9.886 -12.348 -3.448 1.00 93.31 110 PHE A CA 1
ATOM 783 C C . PHE A 1 110 ? 9.129 -11.363 -2.542 1.00 93.31 110 PHE A C 1
ATOM 785 O O . PHE A 1 110 ? 8.543 -11.771 -1.536 1.00 93.31 110 PHE A O 1
ATOM 792 N N . VAL A 1 111 ? 9.081 -10.081 -2.916 1.00 93.50 111 VAL A N 1
ATOM 793 C CA . VAL A 1 111 ? 8.342 -9.025 -2.205 1.00 93.50 111 VAL A CA 1
ATOM 794 C C . VAL A 1 111 ? 6.848 -9.349 -2.145 1.00 93.50 111 VAL A C 1
ATOM 796 O O . VAL A 1 111 ? 6.248 -9.333 -1.066 1.00 93.50 111 VAL A O 1
ATOM 799 N N . LEU A 1 112 ? 6.242 -9.696 -3.281 1.00 94.44 112 LEU A N 1
ATOM 800 C CA . LEU A 1 112 ? 4.832 -10.075 -3.357 1.00 94.44 112 LEU A CA 1
ATOM 801 C C . LEU A 1 112 ? 4.552 -11.373 -2.589 1.00 94.44 112 LEU A C 1
ATOM 803 O O . LEU A 1 112 ? 3.532 -11.470 -1.905 1.00 94.44 112 LEU A O 1
ATOM 807 N N . GLY A 1 113 ? 5.477 -12.334 -2.618 1.00 96.25 113 GLY A N 1
ATOM 808 C CA . GLY A 1 113 ? 5.422 -13.549 -1.807 1.00 96.25 113 GLY A CA 1
ATOM 809 C C . GLY A 1 113 ? 5.421 -13.254 -0.305 1.00 96.25 113 GLY A C 1
ATOM 810 O O . GLY A 1 113 ? 4.622 -13.829 0.437 1.00 96.25 113 GLY A O 1
ATOM 811 N N . LEU A 1 114 ? 6.245 -12.306 0.151 1.00 95.81 114 LEU A N 1
ATOM 812 C CA . LEU A 1 114 ? 6.292 -11.879 1.551 1.00 95.81 114 LEU A CA 1
ATOM 813 C C . LEU A 1 114 ? 5.010 -11.141 1.971 1.00 95.81 114 LEU A C 1
ATOM 815 O O . LEU A 1 114 ? 4.470 -11.395 3.052 1.00 95.81 114 LEU A O 1
ATOM 819 N N . ALA A 1 115 ? 4.472 -10.282 1.100 1.00 95.62 115 ALA A N 1
ATOM 820 C CA . ALA A 1 115 ? 3.189 -9.622 1.325 1.00 95.62 115 ALA A CA 1
ATOM 821 C C . ALA A 1 115 ? 2.030 -10.635 1.399 1.00 95.62 115 ALA A C 1
ATOM 823 O O . ALA A 1 115 ? 1.181 -10.553 2.294 1.00 95.62 115 ALA A O 1
ATOM 824 N N . LEU A 1 116 ? 2.028 -11.636 0.512 1.00 95.81 116 LEU A N 1
ATOM 825 C CA . LEU A 1 116 ? 1.057 -12.727 0.515 1.00 95.81 116 LEU A CA 1
ATOM 826 C C . LEU A 1 116 ? 1.185 -13.588 1.777 1.00 95.81 116 LEU A C 1
ATOM 828 O O . LEU A 1 116 ? 0.169 -13.920 2.387 1.00 95.81 116 LEU A O 1
ATOM 832 N N . ALA A 1 117 ? 2.405 -13.888 2.228 1.00 94.31 117 ALA A N 1
ATOM 833 C CA . ALA A 1 117 ? 2.641 -14.564 3.500 1.00 94.31 117 ALA A CA 1
ATOM 834 C C . ALA A 1 117 ? 2.071 -13.752 4.675 1.00 94.31 117 ALA A C 1
ATOM 836 O O . ALA A 1 117 ? 1.379 -14.311 5.526 1.00 94.31 117 ALA A O 1
ATOM 837 N N . GLY A 1 118 ? 2.259 -12.426 4.686 1.00 93.25 118 GLY A N 1
ATOM 838 C CA . GLY A 1 118 ? 1.623 -11.521 5.649 1.00 93.25 118 GLY A CA 1
ATOM 839 C C . GLY A 1 118 ? 0.093 -11.627 5.645 1.00 93.25 118 GLY A C 1
ATOM 840 O O . GLY A 1 118 ? -0.527 -11.778 6.703 1.00 93.25 118 GLY A O 1
ATOM 841 N N . LEU A 1 119 ? -0.528 -11.637 4.461 1.00 93.25 119 LEU A N 1
ATOM 842 C CA . LEU A 1 119 ? -1.968 -11.869 4.307 1.00 93.25 119 LEU A CA 1
ATOM 843 C C . LEU A 1 119 ? -2.379 -13.239 4.864 1.00 93.25 119 LEU A C 1
ATOM 845 O O . LEU A 1 119 ? -3.269 -13.305 5.714 1.00 93.25 119 LEU A O 1
ATOM 849 N N . VAL A 1 120 ? -1.697 -14.320 4.497 1.00 92.31 120 VAL A N 1
ATOM 850 C CA . VAL A 1 120 ? -1.992 -15.673 4.998 1.00 92.31 120 VAL A CA 1
ATOM 851 C C . VAL A 1 120 ? -1.865 -15.753 6.525 1.00 92.31 120 VAL A C 1
ATOM 853 O O . VAL A 1 120 ? -2.775 -16.259 7.186 1.00 92.31 120 VAL A O 1
ATOM 856 N N . VAL A 1 121 ? -0.811 -15.175 7.111 1.00 90.06 121 VAL A N 1
ATOM 857 C CA . VAL A 1 121 ? -0.637 -15.088 8.571 1.00 90.06 121 VAL A CA 1
ATOM 858 C C . VAL A 1 121 ? -1.807 -14.329 9.203 1.00 90.06 121 VAL A C 1
ATOM 860 O O . VAL A 1 121 ? -2.404 -14.801 10.175 1.00 90.06 121 VAL A O 1
ATOM 863 N N . SER A 1 122 ? -2.216 -13.196 8.625 1.00 88.38 122 SER A N 1
ATOM 864 C CA . SER A 1 122 ? -3.332 -12.395 9.146 1.00 88.38 122 SER A CA 1
ATOM 865 C C . SER A 1 122 ? -4.699 -13.080 9.034 1.00 88.38 122 SER A C 1
ATOM 867 O O . SER A 1 122 ? -5.588 -12.808 9.847 1.00 88.38 122 SER A O 1
ATOM 869 N N . ARG A 1 123 ? -4.877 -14.011 8.085 1.00 84.94 123 ARG A N 1
ATOM 870 C CA . ARG A 1 123 ? -6.119 -14.779 7.918 1.00 84.94 123 ARG A CA 1
ATOM 871 C C . ARG A 1 123 ? -6.453 -15.561 9.184 1.00 84.94 123 ARG A C 1
ATOM 873 O O . ARG A 1 123 ? -7.605 -15.534 9.621 1.00 84.94 123 ARG A O 1
ATOM 880 N N . SER A 1 124 ? -5.446 -16.165 9.816 1.00 74.88 124 SER A N 1
ATOM 881 C CA . SER A 1 124 ? -5.592 -16.863 11.102 1.00 74.88 124 SER A CA 1
ATOM 882 C C . SER A 1 124 ? -6.020 -15.918 12.242 1.00 74.88 124 SER A C 1
ATOM 884 O O . SER A 1 124 ? -6.805 -16.293 13.112 1.00 74.88 124 SER A O 1
ATOM 886 N N . ALA A 1 125 ? -5.621 -14.643 12.169 1.00 69.50 125 ALA A N 1
ATOM 887 C CA . ALA A 1 125 ? -5.941 -13.605 13.149 1.00 69.50 125 ALA A CA 1
ATOM 888 C C . ALA A 1 125 ? -7.307 -12.920 12.934 1.00 69.50 125 ALA A C 1
ATOM 890 O O . ALA A 1 125 ? -7.809 -12.210 13.818 1.00 69.50 125 ALA A O 1
ATOM 891 N N . SER A 1 126 ? -7.919 -13.101 11.760 1.00 60.38 126 SER A N 1
ATOM 892 C CA . SER A 1 126 ? -9.098 -12.346 11.316 1.00 60.38 126 SER A CA 1
ATOM 893 C C . SER A 1 126 ? -10.391 -12.673 12.081 1.00 60.38 126 SER A C 1
ATOM 895 O O . SER A 1 126 ? -11.310 -11.854 12.089 1.00 60.38 126 SER A O 1
ATOM 897 N N . LEU A 1 127 ? -10.462 -13.817 12.777 1.00 51.41 127 LEU A N 1
ATOM 898 C CA . LEU A 1 127 ? -11.702 -14.286 13.414 1.00 51.41 127 LEU A CA 1
ATOM 899 C C . LEU A 1 127 ? -11.807 -14.061 14.926 1.00 51.41 127 LEU A C 1
ATOM 901 O O . LEU A 1 127 ? -12.932 -14.050 15.413 1.00 51.41 127 LEU A O 1
ATOM 905 N N . ARG A 1 128 ? -10.692 -13.870 15.647 1.00 53.53 128 ARG A N 1
ATOM 906 C CA . ARG A 1 128 ? -10.587 -13.559 17.103 1.00 53.53 128 ARG A CA 1
ATOM 907 C C . ARG A 1 128 ? -9.126 -13.602 17.595 1.00 53.53 128 ARG A C 1
ATOM 909 O O . ARG A 1 128 ? -8.883 -13.676 18.795 1.00 53.53 128 ARG A O 1
ATOM 916 N N . GLY A 1 129 ? -8.156 -13.626 16.678 1.00 52.47 129 GLY A N 1
ATOM 917 C CA . GLY A 1 129 ? -6.787 -14.006 17.011 1.00 52.47 129 GLY A CA 1
ATOM 918 C C . GLY A 1 129 ? -5.999 -12.927 17.762 1.00 52.47 129 GLY A C 1
ATOM 919 O O . GLY A 1 129 ? -6.421 -11.766 17.815 1.00 52.47 129 GLY A O 1
ATOM 920 N N . PRO A 1 130 ? -4.839 -13.305 18.328 1.00 62.22 130 PRO A N 1
ATOM 921 C CA . PRO A 1 130 ? -3.990 -12.416 19.106 1.00 62.22 130 PRO A CA 1
ATOM 922 C C . PRO A 1 130 ? -3.617 -11.166 18.309 1.00 62.22 130 PRO A C 1
ATOM 924 O O . PRO A 1 130 ? -3.234 -11.251 17.140 1.00 62.22 130 PRO A O 1
ATOM 927 N N . THR A 1 131 ? -3.626 -9.997 18.959 1.00 73.44 131 THR A N 1
ATOM 928 C CA . THR A 1 131 ? -3.134 -8.750 18.347 1.00 73.44 131 THR A CA 1
ATOM 929 C C . THR A 1 131 ? -1.710 -8.894 17.808 1.00 73.44 131 THR A C 1
ATOM 931 O O . THR A 1 131 ? -1.366 -8.244 16.828 1.00 73.44 131 THR A O 1
ATOM 934 N N . THR A 1 132 ? -0.909 -9.785 18.398 1.00 79.31 132 THR A N 1
ATOM 935 C CA . THR A 1 132 ? 0.461 -10.113 17.989 1.00 79.31 132 THR A CA 1
ATOM 936 C C . THR A 1 132 ? 0.545 -10.625 16.551 1.00 79.31 132 THR A C 1
ATOM 938 O O . THR A 1 132 ? 1.421 -10.194 15.814 1.00 79.31 132 THR A O 1
ATOM 941 N N . GLN A 1 133 ? -0.397 -11.458 16.093 1.00 83.62 133 GLN A N 1
ATOM 942 C CA . GLN A 1 133 ? -0.374 -11.981 14.719 1.00 83.62 133 GLN A CA 1
ATOM 943 C C . GLN A 1 133 ? -0.625 -10.888 13.672 1.00 83.62 133 GLN A C 1
ATOM 945 O O . GLN A 1 133 ? -0.052 -10.933 12.589 1.00 83.62 133 GLN A O 1
ATOM 950 N N . ARG A 1 134 ? -1.439 -9.875 13.998 1.00 84.62 134 ARG A N 1
ATOM 951 C CA . ARG A 1 134 ? -1.655 -8.717 13.112 1.00 84.62 134 ARG A CA 1
ATOM 952 C C . ARG A 1 134 ? -0.413 -7.840 13.010 1.00 84.62 134 ARG A C 1
ATOM 954 O O . ARG A 1 134 ? -0.135 -7.322 11.938 1.00 84.62 134 ARG A O 1
ATOM 961 N N . TRP A 1 135 ? 0.336 -7.702 14.104 1.00 87.88 135 TRP A N 1
ATOM 962 C CA . TRP A 1 135 ? 1.621 -7.001 14.100 1.00 87.88 135 TRP A CA 1
ATOM 963 C C . TRP A 1 135 ? 2.687 -7.757 13.316 1.00 87.88 135 TRP A C 1
ATOM 965 O O . TRP A 1 135 ? 3.410 -7.133 12.554 1.00 87.88 135 TRP A O 1
ATOM 975 N N . VAL A 1 136 ? 2.746 -9.085 13.445 1.00 90.44 136 VAL A N 1
ATOM 976 C CA . VAL A 1 136 ? 3.647 -9.919 12.634 1.00 90.44 136 VAL A CA 1
ATOM 977 C C . VAL A 1 136 ? 3.291 -9.807 11.153 1.00 90.44 136 VAL A C 1
ATOM 979 O O . VAL A 1 136 ? 4.166 -9.536 10.342 1.00 90.44 136 VAL A O 1
ATOM 982 N N . ALA A 1 137 ? 2.009 -9.935 10.799 1.00 90.69 137 ALA A N 1
ATOM 983 C CA . ALA A 1 137 ? 1.552 -9.767 9.422 1.00 90.69 137 ALA A CA 1
ATOM 984 C C . ALA A 1 137 ? 1.898 -8.379 8.857 1.00 90.69 137 ALA A C 1
ATOM 986 O O . ALA A 1 137 ? 2.423 -8.282 7.751 1.00 90.69 137 ALA A O 1
ATOM 987 N N . LEU A 1 138 ? 1.672 -7.314 9.635 1.00 91.75 138 LEU A N 1
ATOM 988 C CA . LEU A 1 138 ? 2.074 -5.960 9.258 1.00 91.75 138 LEU A CA 1
ATOM 989 C C . LEU A 1 138 ? 3.598 -5.823 9.135 1.00 91.75 138 LEU A C 1
ATOM 991 O O . LEU A 1 138 ? 4.073 -5.143 8.230 1.00 91.75 138 LEU A O 1
ATOM 995 N N . GLY A 1 139 ? 4.363 -6.478 10.008 1.00 93.81 139 GLY A N 1
ATOM 996 C CA . GLY A 1 139 ? 5.820 -6.528 9.937 1.00 93.81 139 GLY A CA 1
ATOM 997 C C . GLY A 1 139 ? 6.308 -7.170 8.640 1.00 93.81 139 GLY A C 1
ATOM 998 O O . GLY A 1 139 ? 7.187 -6.613 7.997 1.00 93.81 139 GLY A O 1
ATOM 999 N N . LEU A 1 140 ? 5.684 -8.270 8.204 1.00 94.56 140 LEU A N 1
ATOM 1000 C CA . LEU A 1 140 ? 6.007 -8.926 6.931 1.00 94.56 140 LEU A CA 1
ATOM 1001 C C . LEU A 1 140 ? 5.703 -8.023 5.728 1.00 94.56 140 LEU A C 1
ATOM 1003 O O . LEU A 1 140 ? 6.550 -7.874 4.855 1.00 94.56 140 LEU A O 1
ATOM 1007 N N . VAL A 1 141 ? 4.535 -7.371 5.694 1.00 94.12 141 VAL A N 1
ATOM 1008 C CA . VAL A 1 141 ? 4.184 -6.464 4.584 1.00 94.12 141 VAL A CA 1
ATOM 1009 C C . VAL A 1 141 ? 5.067 -5.208 4.582 1.00 94.12 141 VAL A C 1
ATOM 1011 O O . VAL A 1 141 ? 5.491 -4.752 3.525 1.00 94.12 141 VAL A O 1
ATOM 1014 N N . THR A 1 142 ? 5.404 -4.667 5.755 1.00 92.94 142 THR A N 1
ATOM 1015 C CA . THR A 1 142 ? 6.340 -3.535 5.870 1.00 92.94 142 THR A CA 1
ATOM 1016 C C . THR A 1 142 ? 7.756 -3.938 5.451 1.00 92.94 142 THR A C 1
ATOM 1018 O O . THR A 1 142 ? 8.427 -3.173 4.768 1.00 92.94 142 THR A O 1
ATOM 1021 N N . ALA A 1 143 ? 8.206 -5.148 5.798 1.00 92.50 143 ALA A N 1
ATOM 1022 C CA . ALA A 1 143 ? 9.480 -5.687 5.328 1.00 92.50 143 ALA A CA 1
ATOM 1023 C C . ALA A 1 143 ? 9.478 -5.877 3.804 1.00 92.50 143 ALA A C 1
ATOM 1025 O O . ALA A 1 143 ? 10.464 -5.550 3.155 1.00 92.50 143 ALA A O 1
ATOM 1026 N N . ALA A 1 144 ? 8.359 -6.313 3.219 1.00 92.25 144 ALA A N 1
ATOM 1027 C CA . ALA A 1 144 ? 8.196 -6.387 1.769 1.00 92.25 144 ALA A CA 1
ATOM 1028 C C . ALA A 1 144 ? 8.356 -5.001 1.118 1.00 92.25 144 ALA A C 1
ATOM 1030 O O . ALA A 1 144 ? 9.099 -4.864 0.152 1.00 92.25 144 ALA A O 1
ATOM 1031 N N . ALA A 1 145 ? 7.752 -3.959 1.698 1.00 89.56 145 ALA A N 1
ATOM 1032 C CA . ALA A 1 145 ? 7.930 -2.576 1.246 1.00 89.56 145 ALA A CA 1
ATOM 1033 C C . ALA A 1 145 ? 9.363 -2.051 1.419 1.00 89.56 145 ALA A C 1
ATOM 1035 O O . ALA A 1 145 ? 9.829 -1.257 0.612 1.00 89.56 145 ALA A O 1
ATOM 1036 N N . ALA A 1 146 ? 10.083 -2.492 2.451 1.00 89.00 146 ALA A N 1
ATOM 1037 C CA . ALA A 1 146 ? 11.492 -2.145 2.608 1.00 89.00 146 ALA A CA 1
ATOM 1038 C C . ALA A 1 146 ? 12.377 -2.845 1.566 1.00 89.00 146 ALA A C 1
ATOM 1040 O O . ALA A 1 146 ? 13.366 -2.277 1.120 1.00 89.00 146 ALA A O 1
ATOM 1041 N N . LEU A 1 147 ? 12.022 -4.067 1.165 1.00 88.25 147 LEU A N 1
ATOM 1042 C CA . LEU A 1 147 ? 12.761 -4.843 0.170 1.00 88.25 147 LEU A CA 1
ATOM 1043 C C . LEU A 1 147 ? 12.429 -4.450 -1.272 1.00 88.25 147 LEU A C 1
ATOM 1045 O O . LEU A 1 147 ? 13.228 -4.727 -2.164 1.00 88.25 147 LEU A O 1
ATOM 1049 N N . SER A 1 148 ? 11.297 -3.782 -1.513 1.00 84.69 148 SER A N 1
ATOM 1050 C CA . SER A 1 148 ? 10.878 -3.383 -2.859 1.00 84.69 148 SER A CA 1
ATOM 1051 C C . SER A 1 148 ? 11.785 -2.344 -3.516 1.00 84.69 148 SER A C 1
ATOM 1053 O O . SER A 1 148 ? 11.613 -2.100 -4.700 1.00 84.69 148 SER A O 1
ATOM 1055 N N . ILE A 1 149 ? 12.750 -1.757 -2.794 1.00 74.31 149 ILE A N 1
ATOM 1056 C CA . ILE A 1 149 ? 13.759 -0.864 -3.387 1.00 74.31 149 ILE A CA 1
ATOM 1057 C C . ILE A 1 149 ? 14.987 -1.594 -3.937 1.00 74.31 149 ILE A C 1
ATOM 1059 O O . ILE A 1 149 ? 15.756 -1.030 -4.711 1.00 74.31 149 ILE A O 1
ATOM 1063 N N . LEU A 1 150 ? 15.225 -2.840 -3.519 1.00 74.56 150 LEU A N 1
ATOM 1064 C CA . LEU A 1 150 ? 16.405 -3.582 -3.959 1.00 74.56 150 LEU A CA 1
ATOM 1065 C C . LEU A 1 150 ? 16.491 -3.711 -5.493 1.00 74.56 150 LEU A C 1
ATOM 1067 O O . LEU A 1 150 ? 17.599 -3.572 -6.008 1.00 74.56 150 LEU A O 1
ATOM 1071 N N . PRO A 1 151 ? 15.381 -3.897 -6.241 1.00 70.00 151 PRO A N 1
ATOM 1072 C CA . PRO A 1 151 ? 15.407 -3.837 -7.702 1.00 70.00 151 PRO A CA 1
ATOM 1073 C C . PRO A 1 151 ? 15.972 -2.521 -8.255 1.00 70.00 151 PRO A C 1
ATOM 1075 O O . PRO A 1 151 ? 16.772 -2.558 -9.188 1.00 70.00 151 PRO A O 1
ATOM 1078 N N . ASP A 1 152 ? 15.611 -1.378 -7.666 1.00 66.94 152 ASP A N 1
ATOM 1079 C CA . ASP A 1 152 ? 16.056 -0.058 -8.130 1.00 66.94 152 ASP A CA 1
ATOM 1080 C C . ASP A 1 152 ? 17.553 0.150 -7.876 1.00 66.94 152 ASP A C 1
ATOM 1082 O O . ASP A 1 152 ? 18.266 0.629 -8.754 1.00 66.94 152 ASP A O 1
ATOM 1086 N N . LEU A 1 153 ? 18.058 -0.300 -6.722 1.00 66.38 153 LEU A N 1
ATOM 1087 C CA . LEU A 1 153 ? 19.491 -0.248 -6.393 1.00 66.38 153 LEU A CA 1
ATOM 1088 C C . LEU A 1 153 ? 20.352 -1.130 -7.312 1.00 66.38 153 LEU A C 1
ATOM 1090 O O . LEU A 1 153 ? 21.531 -0.851 -7.513 1.00 66.38 153 LEU A O 1
ATOM 1094 N N . ILE A 1 154 ? 19.779 -2.205 -7.862 1.00 66.19 154 ILE A N 1
ATOM 1095 C CA . ILE A 1 154 ? 20.465 -3.099 -8.807 1.00 66.19 154 ILE A CA 1
ATOM 1096 C C . ILE A 1 154 ? 20.458 -2.511 -10.226 1.00 66.19 154 ILE A C 1
ATOM 1098 O O . ILE A 1 154 ? 21.404 -2.731 -10.983 1.00 66.19 154 ILE A O 1
ATOM 1102 N N . ARG A 1 155 ? 19.406 -1.772 -10.605 1.00 61.69 155 ARG A N 1
ATOM 1103 C CA . ARG A 1 155 ? 19.297 -1.135 -11.931 1.00 61.69 155 ARG A CA 1
ATOM 1104 C C . ARG A 1 155 ? 20.094 0.156 -12.049 1.00 61.69 155 ARG A C 1
ATOM 1106 O O . ARG A 1 155 ? 20.624 0.422 -13.124 1.00 61.69 155 ARG A O 1
ATOM 1113 N N . TYR A 1 156 ? 20.189 0.915 -10.964 1.00 59.91 156 TYR A N 1
ATOM 1114 C CA . TYR A 1 156 ? 20.963 2.147 -10.874 1.00 59.91 156 TYR A CA 1
ATOM 1115 C C . TYR A 1 156 ? 22.108 1.925 -9.879 1.00 59.91 156 TYR A C 1
ATOM 1117 O O . TYR A 1 156 ? 21.946 2.212 -8.690 1.00 59.91 156 TYR A O 1
ATOM 1125 N N . PRO A 1 157 ? 23.237 1.334 -10.320 1.00 53.88 157 PRO A N 1
ATOM 1126 C CA . PRO A 1 157 ? 24.346 1.030 -9.428 1.00 53.88 157 PRO A CA 1
ATOM 1127 C C . PRO A 1 157 ? 24.847 2.304 -8.735 1.00 53.88 157 PRO A C 1
ATOM 1129 O O . PRO A 1 157 ? 25.043 3.344 -9.360 1.00 53.88 157 PRO A O 1
ATOM 1132 N N . VAL A 1 158 ? 25.045 2.190 -7.421 1.00 51.84 158 VAL A N 1
ATOM 1133 C CA . VAL A 1 158 ? 25.284 3.259 -6.427 1.00 51.84 158 VAL A CA 1
ATOM 1134 C C . VAL A 1 158 ? 26.632 3.983 -6.602 1.00 51.84 158 VAL A C 1
ATOM 1136 O O . VAL A 1 158 ? 27.028 4.793 -5.766 1.00 51.84 158 VAL A O 1
ATOM 1139 N N . ASP A 1 159 ? 27.345 3.721 -7.694 1.00 51.53 159 ASP A N 1
ATOM 1140 C CA . ASP A 1 159 ? 28.630 4.352 -8.001 1.00 51.53 159 ASP A CA 1
ATOM 1141 C C . ASP A 1 159 ? 28.475 5.869 -8.226 1.00 51.53 159 ASP A C 1
ATOM 1143 O O . ASP A 1 159 ? 29.433 6.626 -8.078 1.00 51.53 159 ASP A O 1
ATOM 1147 N N . ASP A 1 160 ? 27.247 6.324 -8.497 1.00 52.09 160 ASP A N 1
ATOM 1148 C CA . ASP A 1 160 ? 26.877 7.731 -8.597 1.00 52.09 160 ASP A CA 1
ATOM 1149 C C . ASP A 1 160 ? 26.075 8.173 -7.351 1.00 52.09 160 ASP A C 1
ATOM 1151 O O . ASP A 1 160 ? 24.841 8.166 -7.309 1.00 52.09 160 ASP A O 1
ATOM 1155 N N . ILE A 1 161 ? 26.804 8.551 -6.290 1.00 52.91 161 ILE A N 1
ATOM 1156 C CA . ILE A 1 161 ? 26.280 9.029 -4.986 1.00 52.91 161 ILE A CA 1
ATOM 1157 C C . ILE A 1 161 ? 25.278 10.194 -5.144 1.00 52.91 161 ILE A C 1
ATOM 1159 O O . ILE A 1 161 ? 24.479 10.461 -4.244 1.00 52.91 161 ILE A O 1
ATOM 1163 N N . SER A 1 162 ? 25.279 10.864 -6.298 1.00 56.25 162 SER A N 1
ATOM 1164 C CA . SER A 1 162 ? 24.380 11.963 -6.646 1.00 56.25 162 SER A CA 1
ATOM 1165 C C . SER A 1 162 ? 22.885 11.592 -6.629 1.00 56.25 162 SER A C 1
ATOM 1167 O O . SER A 1 162 ? 22.061 12.463 -6.349 1.00 56.25 162 SER A O 1
ATOM 1169 N N . TYR A 1 163 ? 22.514 10.317 -6.824 1.00 55.84 163 TYR A N 1
ATOM 1170 C CA . TYR A 1 163 ? 21.109 9.868 -6.834 1.00 55.84 163 TYR A CA 1
ATOM 1171 C C . TYR A 1 163 ? 20.554 9.474 -5.455 1.00 55.84 163 TYR A C 1
ATOM 1173 O O . TYR A 1 163 ? 19.335 9.441 -5.254 1.00 55.84 163 TYR A O 1
ATOM 1181 N N . LEU A 1 164 ? 21.421 9.221 -4.467 1.00 59.72 164 LEU A N 1
ATOM 1182 C CA . LEU A 1 164 ? 21.016 8.806 -3.117 1.00 59.72 164 LEU A CA 1
ATOM 1183 C C . LEU A 1 164 ? 20.060 9.805 -2.424 1.00 59.72 164 LEU A C 1
ATOM 1185 O O . LEU A 1 164 ? 19.063 9.365 -1.841 1.00 59.72 164 LEU A O 1
ATOM 1189 N N . PRO A 1 165 ? 20.305 11.132 -2.489 1.00 59.25 165 PRO A N 1
ATOM 1190 C CA . PRO A 1 165 ? 19.427 12.137 -1.887 1.00 59.25 165 PRO A CA 1
ATOM 1191 C C . PRO A 1 165 ? 18.018 12.181 -2.494 1.00 59.25 165 PRO A C 1
ATOM 1193 O O . PRO A 1 165 ? 17.089 12.602 -1.811 1.00 59.25 165 PRO A O 1
ATOM 1196 N N . LEU A 1 166 ? 17.848 11.730 -3.742 1.00 61.31 166 LEU A N 1
ATOM 1197 C CA . LEU A 1 166 ? 16.552 11.647 -4.427 1.00 61.31 166 LEU A CA 1
ATOM 1198 C C . LEU A 1 166 ? 15.831 10.324 -4.120 1.00 61.31 166 LEU A C 1
ATOM 1200 O O . LEU A 1 166 ? 14.616 10.311 -3.925 1.00 61.31 166 LEU A O 1
ATOM 1204 N N . MET A 1 167 ? 16.570 9.215 -4.003 1.00 63.06 167 MET A N 1
ATOM 1205 C CA . MET A 1 167 ? 15.993 7.893 -3.718 1.00 63.06 167 MET A CA 1
ATOM 1206 C C . MET A 1 167 ? 15.558 7.719 -2.255 1.00 63.06 167 MET A C 1
ATOM 1208 O O . MET A 1 167 ? 14.520 7.109 -1.987 1.00 63.06 167 MET A O 1
ATOM 1212 N N . LEU A 1 168 ? 16.319 8.248 -1.289 1.00 66.56 168 LEU A N 1
ATOM 1213 C CA . LEU A 1 168 ? 16.061 8.041 0.145 1.00 66.56 168 LEU A CA 1
ATOM 1214 C C . LEU A 1 168 ? 14.713 8.613 0.638 1.00 66.56 168 LEU A C 1
ATOM 1216 O O . LEU A 1 168 ? 14.020 7.913 1.383 1.00 66.56 168 LEU A O 1
ATOM 1220 N N . PRO A 1 169 ? 14.282 9.827 0.239 1.00 66.62 169 PRO A N 1
ATOM 1221 C CA . PRO A 1 169 ? 12.959 10.342 0.590 1.00 66.62 169 PRO A CA 1
ATOM 1222 C C . PRO A 1 169 ? 11.823 9.516 -0.021 1.00 66.62 169 PRO A C 1
ATOM 1224 O O . PRO A 1 169 ? 10.827 9.254 0.656 1.00 66.62 169 PRO A O 1
ATOM 1227 N N . GLY A 1 170 ? 11.989 9.051 -1.266 1.00 69.25 170 GLY A N 1
ATOM 1228 C CA . GLY A 1 170 ? 11.033 8.169 -1.940 1.00 69.25 170 GLY A CA 1
ATOM 1229 C C . GLY A 1 170 ? 10.891 6.817 -1.236 1.00 69.25 170 GLY A C 1
ATOM 1230 O O . GLY A 1 170 ? 9.771 6.379 -0.964 1.00 69.25 170 GLY A O 1
ATOM 1231 N N . LEU A 1 171 ? 12.017 6.208 -0.844 1.00 70.25 171 LEU A N 1
ATOM 1232 C CA . LEU A 1 171 ? 12.075 4.986 -0.035 1.00 70.25 171 LEU A CA 1
ATOM 1233 C C . LEU A 1 171 ? 11.333 5.161 1.292 1.00 70.25 171 LEU A C 1
ATOM 1235 O O . LEU A 1 171 ? 10.409 4.408 1.610 1.00 70.25 171 LEU A O 1
ATOM 1239 N N . ALA A 1 172 ? 11.776 6.136 2.088 1.00 78.94 172 ALA A N 1
ATOM 1240 C CA . ALA A 1 172 ? 11.236 6.368 3.417 1.00 78.94 172 ALA A CA 1
ATOM 1241 C C . ALA A 1 172 ? 9.735 6.669 3.332 1.00 78.94 172 ALA A C 1
ATOM 1243 O O . ALA A 1 172 ? 8.958 6.138 4.125 1.00 78.94 172 ALA A O 1
ATOM 1244 N N . GLY A 1 173 ? 9.322 7.437 2.319 1.00 80.38 173 GLY A N 1
ATOM 1245 C CA . GLY A 1 173 ? 7.926 7.692 1.991 1.00 80.38 173 GLY A CA 1
ATOM 1246 C C . GLY A 1 173 ? 7.148 6.416 1.668 1.00 80.38 173 GLY A C 1
ATOM 1247 O O . GLY A 1 173 ? 6.100 6.184 2.265 1.00 80.38 173 GLY A O 1
ATOM 1248 N N . GLY A 1 174 ? 7.655 5.552 0.783 1.00 82.19 174 GLY A N 1
ATOM 1249 C CA . GLY A 1 174 ? 6.998 4.299 0.393 1.00 82.19 174 GLY A CA 1
ATOM 1250 C C . GLY A 1 174 ? 6.758 3.353 1.573 1.00 82.19 174 GLY A C 1
ATOM 1251 O O . GLY A 1 174 ? 5.628 2.910 1.803 1.00 82.19 174 GLY A O 1
ATOM 1252 N N . ILE A 1 175 ? 7.792 3.118 2.385 1.00 88.62 175 ILE A N 1
ATOM 1253 C CA . ILE A 1 175 ? 7.696 2.299 3.603 1.00 88.62 175 ILE A CA 1
ATOM 1254 C C . ILE A 1 175 ? 6.710 2.932 4.593 1.00 88.62 175 ILE A C 1
ATOM 1256 O O . ILE A 1 175 ? 5.848 2.244 5.148 1.00 88.62 175 ILE A O 1
ATOM 1260 N N . ALA A 1 176 ? 6.802 4.250 4.796 1.00 90.31 176 ALA A N 1
ATOM 1261 C CA . ALA A 1 176 ? 5.940 4.977 5.719 1.00 90.31 176 ALA A CA 1
ATOM 1262 C C . ALA A 1 176 ? 4.462 4.928 5.303 1.00 90.31 176 ALA A C 1
ATOM 1264 O O . ALA A 1 176 ? 3.601 4.766 6.167 1.00 90.31 176 ALA A O 1
ATOM 1265 N N . VAL A 1 177 ? 4.154 5.002 4.002 1.00 91.56 177 VAL A N 1
ATOM 1266 C CA . VAL A 1 177 ? 2.786 4.880 3.473 1.00 91.56 177 VAL A CA 1
ATOM 1267 C C . VAL A 1 177 ? 2.212 3.487 3.755 1.00 91.56 177 VAL A C 1
ATOM 1269 O O . VAL A 1 177 ? 1.088 3.377 4.254 1.00 91.56 177 VAL A O 1
ATOM 1272 N N . VAL A 1 178 ? 2.974 2.423 3.481 1.00 94.12 178 VAL A N 1
ATOM 1273 C CA . VAL A 1 178 ? 2.545 1.033 3.730 1.00 94.12 178 VAL A CA 1
ATOM 1274 C C . VAL A 1 178 ? 2.314 0.799 5.223 1.00 94.12 178 VAL A C 1
ATOM 1276 O O . VAL A 1 178 ? 1.260 0.292 5.623 1.00 94.12 178 VAL A O 1
ATOM 1279 N N . LEU A 1 179 ? 3.254 1.238 6.064 1.00 94.31 179 LEU A N 1
ATOM 1280 C CA . LEU A 1 179 ? 3.123 1.154 7.515 1.00 94.31 179 LEU A CA 1
ATOM 1281 C C . LEU A 1 179 ? 1.898 1.934 8.008 1.00 94.31 179 LEU A C 1
ATOM 1283 O O . LEU A 1 179 ? 1.110 1.402 8.791 1.00 94.31 179 LEU A O 1
ATOM 1287 N N . ALA A 1 180 ? 1.698 3.168 7.535 1.00 93.56 180 ALA A N 1
ATOM 1288 C CA . ALA A 1 180 ? 0.556 3.994 7.909 1.00 93.56 180 ALA A CA 1
ATOM 1289 C C . ALA A 1 180 ? -0.771 3.323 7.536 1.00 93.56 180 ALA A C 1
ATOM 1291 O O . ALA A 1 180 ? -1.656 3.238 8.386 1.00 93.56 180 ALA A O 1
ATOM 1292 N N . ALA A 1 181 ? -0.901 2.771 6.326 1.00 94.12 181 ALA A N 1
ATOM 1293 C CA . ALA A 1 181 ? -2.095 2.035 5.905 1.00 94.12 181 ALA A CA 1
ATOM 1294 C C . ALA A 1 181 ? -2.395 0.839 6.825 1.00 94.12 181 ALA A C 1
ATOM 1296 O O . ALA A 1 181 ? -3.537 0.633 7.249 1.00 94.12 181 ALA A O 1
ATOM 1297 N N . GLY A 1 182 ? -1.356 0.099 7.219 1.00 92.81 182 GLY A N 1
ATOM 1298 C CA . GLY A 1 182 ? -1.470 -0.963 8.212 1.00 92.81 182 GLY A CA 1
ATOM 1299 C C . GLY A 1 182 ? -1.908 -0.461 9.588 1.00 92.81 182 GLY A C 1
ATOM 1300 O O . GLY A 1 182 ? -2.833 -1.015 10.186 1.00 92.81 182 GLY A O 1
ATOM 1301 N N . LEU A 1 183 ? -1.304 0.621 10.082 1.00 93.44 183 LEU A N 1
ATOM 1302 C CA . LEU A 1 183 ? -1.648 1.235 11.366 1.00 93.44 183 LEU A CA 1
ATOM 1303 C C . LEU A 1 183 ? -3.087 1.784 11.393 1.00 93.44 183 LEU A C 1
ATOM 1305 O O . LEU A 1 183 ? -3.761 1.644 12.417 1.00 93.44 183 LEU A O 1
ATOM 1309 N N . VAL A 1 184 ? -3.594 2.335 10.280 1.00 92.69 184 VAL A N 1
ATOM 1310 C CA . VAL A 1 184 ? -4.999 2.776 10.144 1.00 92.69 184 VAL A CA 1
ATOM 1311 C C . VAL A 1 184 ? -5.969 1.621 10.410 1.00 92.69 184 VAL A C 1
ATOM 1313 O O . VAL A 1 184 ? -6.983 1.797 11.099 1.00 92.69 184 VAL A O 1
ATOM 1316 N N . GLY A 1 185 ? -5.652 0.422 9.914 1.00 86.81 185 GLY A N 1
ATOM 1317 C CA . GLY A 1 185 ? -6.494 -0.756 10.104 1.00 86.81 185 GLY A CA 1
ATOM 1318 C C . GLY A 1 185 ? -6.497 -1.308 11.535 1.00 86.81 185 GLY A C 1
ATOM 1319 O O . GLY A 1 185 ? -7.440 -1.993 11.931 1.00 86.81 185 GLY A O 1
ATOM 1320 N N . LEU A 1 186 ? -5.517 -0.970 12.376 1.00 89.44 186 LEU A N 1
ATOM 1321 C CA . LEU A 1 186 ? -5.505 -1.440 13.759 1.00 89.44 186 LEU A CA 1
ATOM 1322 C C . LEU A 1 186 ? -6.628 -0.796 14.589 1.00 89.44 186 LEU A C 1
ATOM 1324 O O . LEU A 1 186 ? -6.865 0.411 14.556 1.00 89.44 186 LEU A O 1
ATOM 1328 N N . ALA A 1 187 ? -7.292 -1.607 15.414 1.00 86.50 187 ALA A N 1
ATOM 1329 C CA . ALA A 1 187 ? -8.346 -1.166 16.332 1.00 86.50 187 ALA A CA 1
ATOM 1330 C C . ALA A 1 187 ? -7.771 -0.508 17.604 1.00 86.50 187 ALA A C 1
ATOM 1332 O O . ALA A 1 187 ? -8.152 -0.844 18.725 1.00 86.50 187 ALA A O 1
ATOM 1333 N N . ARG A 1 188 ? -6.795 0.394 17.445 1.00 87.75 188 ARG A N 1
ATOM 1334 C CA . ARG A 1 188 ? -6.155 1.132 18.539 1.00 87.75 188 ARG A CA 1
ATOM 1335 C C . ARG A 1 188 ? -6.120 2.619 18.189 1.00 87.75 188 ARG A C 1
ATOM 1337 O O . ARG A 1 188 ? -5.623 2.967 17.120 1.00 87.75 188 ARG A O 1
ATOM 1344 N N . PRO A 1 189 ? -6.594 3.514 19.075 1.00 88.44 189 PRO A N 1
ATOM 1345 C CA . PRO A 1 189 ? -6.656 4.936 18.759 1.00 88.44 189 PRO A CA 1
ATOM 1346 C C . PRO A 1 189 ? -5.264 5.526 18.529 1.00 88.44 189 PRO A C 1
ATOM 1348 O O . PRO A 1 189 ? -5.086 6.284 17.585 1.00 88.44 189 PRO A O 1
ATOM 1351 N N . TRP A 1 190 ? -4.265 5.142 19.336 1.00 92.50 190 TRP A N 1
ATOM 1352 C CA . TRP A 1 190 ? -2.894 5.631 19.167 1.00 92.50 190 TRP A CA 1
ATOM 1353 C C . TRP A 1 190 ? -2.317 5.270 17.792 1.00 92.50 190 TRP A C 1
ATOM 1355 O O . TRP A 1 190 ? -1.760 6.145 17.147 1.00 92.50 190 TRP A O 1
ATOM 1365 N N . ALA A 1 191 ? -2.542 4.046 17.298 1.00 91.62 191 ALA A N 1
ATOM 1366 C CA . ALA A 1 191 ? -2.038 3.606 15.995 1.00 91.62 191 ALA A CA 1
ATOM 1367 C C . ALA A 1 191 ? -2.617 4.450 14.849 1.00 91.62 191 ALA A C 1
ATOM 1369 O O . ALA A 1 191 ? -1.886 4.869 13.957 1.00 91.62 191 ALA A O 1
ATOM 1370 N N . ARG A 1 192 ? -3.914 4.776 14.911 1.00 93.00 192 ARG A N 1
ATOM 1371 C CA . ARG A 1 192 ? -4.576 5.636 13.917 1.00 93.00 192 ARG A CA 1
ATOM 1372 C C . ARG A 1 192 ? -4.115 7.095 13.978 1.00 93.00 192 ARG A C 1
ATOM 1374 O O . ARG A 1 192 ? -4.001 7.722 12.931 1.00 93.00 192 ARG A O 1
ATOM 1381 N N . TYR A 1 193 ? -3.816 7.629 15.166 1.00 95.00 193 TYR A N 1
ATOM 1382 C CA . TYR A 1 193 ? -3.197 8.957 15.289 1.00 95.00 193 TYR A CA 1
ATOM 1383 C C . TYR A 1 193 ? -1.774 8.975 14.734 1.00 95.00 193 TYR A C 1
ATOM 1385 O O . TYR A 1 193 ? -1.427 9.903 14.011 1.00 95.00 193 TYR A O 1
ATOM 1393 N N . THR A 1 194 ? -0.973 7.946 15.024 1.00 95.00 194 THR A N 1
ATOM 1394 C CA . THR A 1 194 ? 0.367 7.796 14.443 1.00 95.00 194 THR A CA 1
ATOM 1395 C C . THR A 1 194 ? 0.283 7.734 12.922 1.00 95.00 194 THR A C 1
ATOM 1397 O O . THR A 1 194 ? 0.999 8.466 12.251 1.00 95.00 194 THR A O 1
ATOM 1400 N N . ALA A 1 195 ? -0.643 6.942 12.374 1.00 93.56 195 ALA A N 1
ATOM 1401 C CA . ALA A 1 195 ? -0.864 6.881 10.936 1.00 93.56 195 ALA A CA 1
ATOM 1402 C C . ALA A 1 195 ? -1.260 8.242 10.346 1.00 93.56 195 ALA A C 1
ATOM 1404 O O . ALA A 1 195 ? -0.699 8.644 9.335 1.00 93.56 195 ALA A O 1
ATOM 1405 N N . ALA A 1 196 ? -2.172 8.978 10.992 1.00 94.75 196 ALA A N 1
ATOM 1406 C CA . ALA A 1 196 ? -2.544 10.323 10.559 1.00 94.75 196 ALA A CA 1
ATOM 1407 C C . ALA A 1 196 ? -1.331 11.268 10.530 1.00 94.75 196 ALA A C 1
ATOM 1409 O O . ALA A 1 196 ? -1.124 11.953 9.536 1.00 94.75 196 ALA A O 1
ATOM 1410 N N . GLY A 1 197 ? -0.501 11.264 11.579 1.00 94.25 197 GLY A N 1
ATOM 1411 C CA . GLY A 1 197 ? 0.721 12.072 11.629 1.00 94.25 197 GLY A CA 1
ATOM 1412 C C . GLY A 1 197 ? 1.717 11.713 10.524 1.00 94.25 197 GLY A C 1
ATOM 1413 O O . GLY A 1 197 ? 2.239 12.602 9.859 1.00 94.25 197 GLY A O 1
ATOM 1414 N N . VAL A 1 198 ? 1.925 10.416 10.277 1.00 93.56 198 VAL A N 1
ATOM 1415 C CA . VAL A 1 198 ? 2.792 9.926 9.195 1.00 93.56 198 VAL A CA 1
ATOM 1416 C C . VAL A 1 198 ? 2.262 10.359 7.824 1.00 93.56 198 VAL A C 1
ATOM 1418 O O . VAL A 1 198 ? 3.023 10.890 7.022 1.00 93.56 198 VAL A O 1
ATOM 1421 N N . LEU A 1 199 ? 0.960 10.209 7.563 1.00 93.25 199 LEU A N 1
ATOM 1422 C CA . LEU A 1 199 ? 0.340 10.625 6.298 1.00 93.25 199 LEU A CA 1
ATOM 1423 C C . LEU A 1 199 ? 0.405 12.149 6.091 1.00 93.25 199 LEU A C 1
ATOM 1425 O O . LEU A 1 199 ? 0.643 12.597 4.971 1.00 93.25 199 LEU A O 1
ATOM 1429 N N . VAL A 1 200 ? 0.263 12.953 7.154 1.00 93.81 200 VAL A N 1
ATOM 1430 C CA . VAL A 1 200 ? 0.492 14.409 7.089 1.00 93.81 200 VAL A CA 1
ATOM 1431 C C . VAL A 1 200 ? 1.947 14.712 6.736 1.00 93.81 200 VAL A C 1
ATOM 1433 O O . VAL A 1 200 ? 2.185 15.509 5.835 1.00 93.81 200 VAL A O 1
ATOM 1436 N N . ALA A 1 201 ? 2.915 14.058 7.382 1.00 90.00 201 ALA A N 1
ATOM 1437 C CA . ALA A 1 201 ? 4.333 14.259 7.084 1.00 90.00 201 ALA A CA 1
ATOM 1438 C C . ALA A 1 201 ? 4.673 13.904 5.626 1.00 90.00 201 ALA A C 1
ATOM 1440 O O . ALA A 1 201 ? 5.363 14.667 4.957 1.00 90.00 201 ALA A O 1
ATOM 1441 N N . ILE A 1 202 ? 4.123 12.799 5.108 1.00 88.12 202 ILE A N 1
ATOM 1442 C CA . ILE A 1 202 ? 4.257 12.410 3.695 1.00 88.12 202 ILE A CA 1
ATOM 1443 C C . ILE A 1 202 ? 3.633 13.464 2.779 1.00 88.12 202 ILE A C 1
ATOM 1445 O O . ILE A 1 202 ? 4.238 13.836 1.781 1.00 88.12 202 ILE A O 1
ATOM 1449 N N . THR A 1 203 ? 2.447 13.976 3.121 1.00 87.12 203 THR A N 1
ATOM 1450 C CA . THR A 1 203 ? 1.792 15.037 2.340 1.00 87.12 203 THR A CA 1
ATOM 1451 C C . THR A 1 203 ? 2.672 16.284 2.277 1.00 87.12 203 THR A C 1
ATOM 1453 O O . THR A 1 203 ? 2.881 16.827 1.200 1.00 87.12 203 THR A O 1
ATOM 1456 N N . VAL A 1 204 ? 3.221 16.726 3.413 1.00 86.44 204 VAL A N 1
ATOM 1457 C CA . VAL A 1 204 ? 4.128 17.883 3.462 1.00 86.44 204 VAL A CA 1
ATOM 1458 C C . VAL A 1 204 ? 5.368 17.630 2.609 1.00 86.44 204 VAL A C 1
ATOM 1460 O O . VAL A 1 204 ? 5.757 18.509 1.850 1.00 86.44 204 VAL A O 1
ATOM 1463 N N . LEU A 1 205 ? 5.952 16.433 2.680 1.00 81.62 205 LEU A N 1
ATOM 1464 C CA . LEU A 1 205 ? 7.119 16.070 1.877 1.00 81.62 205 LEU A CA 1
ATOM 1465 C C . LEU A 1 205 ? 6.818 16.099 0.369 1.00 81.62 205 LEU A C 1
ATOM 1467 O O . LEU A 1 205 ? 7.612 16.647 -0.388 1.00 81.62 205 LEU A O 1
ATOM 1471 N N . LEU A 1 206 ? 5.653 15.593 -0.054 1.00 76.31 206 LEU A N 1
ATOM 1472 C CA . LEU A 1 206 ? 5.198 15.684 -1.447 1.00 76.31 206 LEU A CA 1
ATOM 1473 C C . LEU A 1 206 ? 5.021 17.144 -1.888 1.00 76.31 206 LEU A C 1
ATOM 1475 O O . LEU A 1 206 ? 5.488 17.518 -2.956 1.00 76.31 206 LEU A O 1
ATOM 1479 N N . LEU A 1 207 ? 4.402 17.987 -1.053 1.00 77.19 207 LEU A N 1
ATOM 1480 C CA . LEU A 1 207 ? 4.160 19.400 -1.371 1.00 77.19 207 LEU A CA 1
ATOM 1481 C C . LEU A 1 207 ? 5.448 20.236 -1.417 1.00 77.19 207 LEU A C 1
ATOM 1483 O O . LEU A 1 207 ? 5.579 21.106 -2.273 1.00 77.19 207 LEU A O 1
ATOM 1487 N N . VAL A 1 208 ? 6.402 19.977 -0.519 1.00 75.50 208 VAL A N 1
ATOM 1488 C CA . VAL A 1 208 ? 7.715 20.648 -0.499 1.00 75.50 208 VAL A CA 1
ATOM 1489 C C . VAL A 1 208 ? 8.582 20.231 -1.692 1.00 75.50 208 VAL A C 1
ATOM 1491 O O . VAL A 1 208 ? 9.441 21.004 -2.104 1.00 75.50 208 VAL A O 1
ATOM 1494 N N . GLY A 1 209 ? 8.346 19.050 -2.272 1.00 64.19 209 GLY A N 1
ATOM 1495 C CA . GLY A 1 209 ? 9.010 18.605 -3.500 1.00 64.19 209 GLY A CA 1
ATOM 1496 C C . GLY A 1 209 ? 8.520 19.305 -4.775 1.00 64.19 209 GLY A C 1
ATOM 1497 O O . GLY A 1 209 ? 9.266 19.371 -5.747 1.00 64.19 209 GLY A O 1
ATOM 1498 N N . LEU A 1 210 ? 7.309 19.881 -4.779 1.00 65.94 210 LEU A N 1
ATOM 1499 C CA . LEU A 1 210 ? 6.702 20.486 -5.978 1.00 65.94 210 LEU A CA 1
ATOM 1500 C C . LEU A 1 210 ? 7.508 21.641 -6.609 1.00 65.94 210 LEU A C 1
ATOM 1502 O O . LEU A 1 210 ? 7.622 21.655 -7.834 1.00 65.94 210 LEU A O 1
ATOM 1506 N N . PRO A 1 211 ? 8.091 22.594 -5.849 1.00 60.94 211 PRO A N 1
ATOM 1507 C CA . PRO A 1 211 ? 8.855 23.701 -6.428 1.00 60.94 211 PRO A CA 1
ATOM 1508 C C . PRO A 1 211 ? 10.073 23.240 -7.235 1.00 60.94 211 PRO A C 1
ATOM 1510 O O . PRO A 1 211 ? 10.407 23.865 -8.232 1.00 60.94 211 PRO A O 1
ATOM 1513 N N . TRP A 1 212 ? 10.688 22.119 -6.848 1.00 57.91 212 TRP A N 1
ATOM 1514 C CA . TRP A 1 212 ? 11.839 21.543 -7.549 1.00 57.91 212 TRP A CA 1
ATOM 1515 C C . TRP A 1 212 ? 11.444 20.939 -8.905 1.00 57.91 212 TRP A C 1
ATOM 1517 O O . TRP A 1 212 ? 12.259 20.890 -9.819 1.00 57.91 212 TRP A O 1
ATOM 1527 N N . GLY A 1 213 ? 10.187 20.506 -9.056 1.00 51.09 213 GLY A N 1
ATOM 1528 C CA . GLY A 1 213 ? 9.646 19.996 -10.320 1.00 51.09 213 GLY A CA 1
ATOM 1529 C C . GLY A 1 213 ? 9.228 21.092 -11.305 1.00 51.09 213 GLY A C 1
ATOM 1530 O O . GLY A 1 213 ? 9.139 20.825 -12.498 1.00 51.09 213 GLY A O 1
ATOM 1531 N N . TRP A 1 214 ? 8.993 22.324 -10.836 1.00 50.78 214 TRP A N 1
ATOM 1532 C CA . TRP A 1 214 ? 8.597 23.447 -11.698 1.00 50.78 214 TRP A CA 1
ATOM 1533 C C . TRP A 1 214 ? 9.760 24.106 -12.445 1.00 50.78 214 TRP A C 1
ATOM 1535 O O . TRP A 1 214 ? 9.526 24.802 -13.429 1.00 50.78 214 TRP A O 1
ATOM 1545 N N . GLU A 1 215 ? 11.000 23.874 -12.016 1.00 51.94 215 GLU A N 1
ATOM 1546 C CA . GLU A 1 215 ? 12.201 24.361 -12.709 1.00 51.94 215 GLU A CA 1
ATOM 1547 C C . GLU A 1 215 ? 12.574 23.502 -13.939 1.00 51.94 215 GLU A C 1
ATOM 1549 O O . GLU A 1 215 ? 13.508 23.836 -14.665 1.00 51.94 215 GLU A O 1
ATOM 1554 N N . LEU A 1 216 ? 11.841 22.413 -14.202 1.00 47.72 216 LEU A N 1
ATOM 1555 C CA . LEU A 1 216 ? 12.165 21.391 -15.199 1.00 47.72 216 LEU A CA 1
ATOM 1556 C C . LEU A 1 216 ? 11.020 21.230 -16.222 1.00 47.72 216 LEU A C 1
ATOM 1558 O O . LEU A 1 216 ? 10.150 20.407 -16.008 1.00 47.72 216 LEU A O 1
ATOM 1562 N N . ASP A 1 217 ? 11.036 21.986 -17.327 1.00 53.50 217 ASP A N 1
ATOM 1563 C CA . ASP A 1 217 ? 10.270 21.802 -18.590 1.00 53.50 217 ASP A CA 1
ATOM 1564 C C . ASP A 1 217 ? 8.725 21.572 -18.571 1.00 53.50 217 ASP A C 1
ATOM 1566 O O . ASP A 1 217 ? 8.128 20.973 -17.678 1.00 53.50 217 ASP A O 1
ATOM 1570 N N . GLU A 1 218 ? 8.031 21.973 -19.650 1.00 53.72 218 GLU A N 1
ATOM 1571 C CA . GLU A 1 218 ? 6.563 21.803 -19.819 1.00 53.72 218 GLU A CA 1
ATOM 1572 C C . GLU A 1 218 ? 6.078 20.338 -19.698 1.00 53.72 218 GLU A C 1
ATOM 1574 O O . GLU A 1 218 ? 4.927 20.084 -19.328 1.00 53.72 218 GLU A O 1
ATOM 1579 N N . TYR A 1 219 ? 6.958 19.359 -19.938 1.00 51.53 219 TYR A N 1
ATOM 1580 C CA . TYR A 1 219 ? 6.661 17.926 -19.824 1.00 51.53 219 TYR A CA 1
ATOM 1581 C C . TYR A 1 219 ? 6.448 17.440 -18.373 1.00 51.53 219 TYR A C 1
ATOM 1583 O O . TYR A 1 219 ? 5.846 16.381 -18.175 1.00 51.53 219 TYR A O 1
ATOM 1591 N N . MET A 1 220 ? 6.860 18.203 -17.350 1.00 60.34 220 MET A N 1
ATOM 1592 C CA . MET A 1 220 ? 6.683 17.834 -15.933 1.00 60.34 220 MET A CA 1
ATOM 1593 C C . MET A 1 220 ? 5.315 18.222 -15.344 1.00 60.34 220 MET A C 1
ATOM 1595 O O . MET A 1 220 ? 4.975 17.776 -14.247 1.00 60.34 220 MET A O 1
ATOM 1599 N N . ILE A 1 221 ? 4.476 18.988 -16.056 1.00 63.44 221 ILE A N 1
ATOM 1600 C CA . ILE A 1 221 ? 3.159 19.428 -15.543 1.00 63.44 221 ILE A CA 1
ATOM 1601 C C . ILE A 1 221 ? 2.268 18.230 -15.171 1.00 63.44 221 ILE A C 1
ATOM 1603 O O . ILE A 1 221 ? 1.578 18.258 -14.152 1.00 63.44 221 ILE A O 1
ATOM 1607 N N . VAL A 1 222 ? 2.305 17.150 -15.956 1.00 63.59 222 VAL A N 1
ATOM 1608 C CA . VAL A 1 222 ? 1.514 15.932 -15.704 1.00 63.59 222 VAL A CA 1
ATOM 1609 C C . VAL A 1 222 ? 1.967 15.219 -14.423 1.00 63.59 222 VAL A C 1
ATOM 1611 O O . VAL A 1 222 ? 1.126 14.755 -13.650 1.00 63.59 222 VAL A O 1
ATOM 1614 N N . TRP A 1 223 ? 3.275 15.200 -14.150 1.00 65.69 223 TRP A N 1
ATOM 1615 C CA . TRP A 1 223 ? 3.844 14.655 -12.915 1.00 65.69 223 TRP A CA 1
ATOM 1616 C C . TRP A 1 223 ? 3.442 15.485 -11.695 1.00 65.69 223 TRP A C 1
ATOM 1618 O O . TRP A 1 223 ? 2.953 14.930 -10.713 1.00 65.69 223 TRP A O 1
ATOM 1628 N N . VAL A 1 224 ? 3.519 16.814 -11.804 1.00 71.38 224 VAL A N 1
ATOM 1629 C CA . VAL A 1 224 ? 3.076 17.750 -10.759 1.00 71.38 224 VAL A CA 1
ATOM 1630 C C . VAL A 1 224 ? 1.588 17.565 -10.442 1.00 71.38 224 VAL A C 1
ATOM 1632 O O . VAL A 1 224 ? 1.212 17.475 -9.274 1.00 71.38 224 VAL A O 1
ATOM 1635 N N . VAL A 1 225 ? 0.725 17.448 -11.457 1.00 74.81 225 VAL A N 1
ATOM 1636 C CA . VAL A 1 225 ? -0.715 17.186 -11.260 1.00 74.81 225 VAL A CA 1
ATOM 1637 C C . VAL A 1 225 ? -0.942 15.837 -10.574 1.00 74.81 225 VAL A C 1
ATOM 1639 O O . VAL A 1 225 ? -1.767 15.740 -9.661 1.00 74.81 225 VAL A O 1
ATOM 1642 N N . GLY A 1 226 ? -0.193 14.809 -10.975 1.00 75.81 226 GLY A N 1
ATOM 1643 C CA . GLY A 1 226 ? -0.208 13.489 -10.353 1.00 75.81 226 GLY A CA 1
ATOM 1644 C C . GLY A 1 226 ? 0.165 13.511 -8.872 1.00 75.81 226 GLY A C 1
ATOM 1645 O O . GLY A 1 226 ? -0.564 12.964 -8.041 1.00 75.81 226 GLY A O 1
ATOM 1646 N N . ASP A 1 227 ? 1.253 14.197 -8.530 1.00 77.50 227 ASP A N 1
ATOM 1647 C CA . ASP A 1 227 ? 1.742 14.320 -7.157 1.00 77.50 227 ASP A CA 1
ATOM 1648 C C . ASP A 1 227 ? 0.817 15.167 -6.282 1.00 77.50 227 ASP A C 1
ATOM 1650 O O . ASP A 1 227 ? 0.571 14.815 -5.126 1.00 77.50 227 ASP A O 1
ATOM 1654 N N . VAL A 1 228 ? 0.215 16.226 -6.833 1.00 82.38 228 VAL A N 1
ATOM 1655 C CA . VAL A 1 228 ? -0.814 17.017 -6.141 1.00 82.38 228 VAL A CA 1
ATOM 1656 C C . VAL A 1 228 ? -2.059 16.171 -5.873 1.00 82.38 228 VAL A C 1
ATOM 1658 O O . VAL A 1 228 ? -2.567 16.162 -4.748 1.00 82.38 228 VAL A O 1
ATOM 1661 N N . ALA A 1 229 ? -2.541 15.416 -6.865 1.00 85.31 229 ALA A N 1
ATOM 1662 C CA . ALA A 1 229 ? -3.694 14.532 -6.700 1.00 85.31 229 ALA A CA 1
ATOM 1663 C C . ALA A 1 229 ? -3.413 13.432 -5.662 1.00 85.31 229 ALA A C 1
ATOM 1665 O O . ALA A 1 229 ? -4.225 13.194 -4.762 1.00 85.31 229 ALA A O 1
ATOM 1666 N N . ARG A 1 230 ? -2.232 12.806 -5.726 1.00 84.31 230 ARG A N 1
ATOM 1667 C CA . ARG A 1 230 ? -1.765 11.828 -4.737 1.00 84.31 230 ARG A CA 1
ATOM 1668 C C . ARG A 1 230 ? -1.672 12.445 -3.342 1.00 84.31 230 ARG A C 1
ATOM 1670 O O . ARG A 1 230 ? -2.190 11.861 -2.391 1.00 84.31 230 ARG A O 1
ATOM 1677 N N . GLY A 1 231 ? -1.071 13.626 -3.214 1.00 85.25 231 GLY A N 1
ATOM 1678 C CA . GLY A 1 231 ? -0.957 14.368 -1.958 1.00 85.25 231 GLY A CA 1
ATOM 1679 C C . GLY A 1 231 ? -2.321 14.686 -1.345 1.00 85.25 231 GLY A C 1
ATOM 1680 O O . GLY A 1 23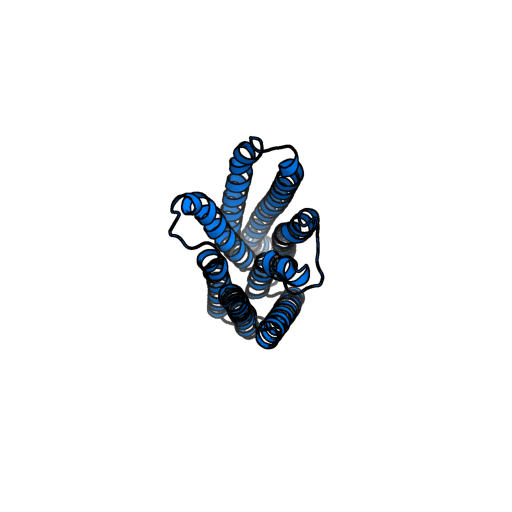1 ? -2.530 14.460 -0.154 1.00 85.25 231 GLY A O 1
ATOM 1681 N N . ALA A 1 232 ? -3.291 15.110 -2.160 1.00 90.31 232 ALA A N 1
ATOM 1682 C CA . ALA A 1 232 ? -4.657 15.364 -1.712 1.00 90.31 232 ALA A CA 1
ATOM 1683 C C . ALA A 1 232 ? -5.340 14.092 -1.177 1.00 90.31 232 ALA A C 1
ATOM 1685 O O . ALA A 1 232 ? -5.955 14.120 -0.109 1.00 90.31 232 ALA A O 1
ATOM 1686 N N . LEU A 1 233 ? -5.199 12.956 -1.870 1.00 92.25 233 LEU A N 1
ATOM 1687 C CA . LEU A 1 233 ? -5.750 11.673 -1.418 1.00 92.25 233 LEU A CA 1
ATOM 1688 C C . LEU A 1 233 ? -5.107 11.194 -0.107 1.00 92.25 233 LEU A C 1
ATOM 1690 O O . LEU A 1 233 ? -5.814 10.731 0.793 1.00 92.25 233 LEU A O 1
ATOM 1694 N N . VAL A 1 234 ? -3.786 11.348 0.030 1.00 91.19 234 VAL A N 1
ATOM 1695 C CA . VAL A 1 234 ? -3.039 11.016 1.255 1.00 91.19 234 VAL A CA 1
ATOM 1696 C C . VAL A 1 234 ? -3.466 11.917 2.419 1.00 91.19 234 VAL A C 1
ATOM 1698 O O . VAL A 1 234 ? -3.704 11.418 3.522 1.00 91.19 234 VAL A O 1
ATOM 1701 N N . LEU A 1 235 ? -3.652 13.218 2.182 1.00 93.75 235 LEU A N 1
ATOM 1702 C CA . LEU A 1 235 ? -4.136 14.158 3.192 1.00 93.75 235 LEU A CA 1
ATOM 1703 C C . LEU A 1 235 ? -5.555 13.814 3.654 1.00 93.75 235 LEU A C 1
ATOM 1705 O O . LEU A 1 235 ? -5.832 13.770 4.855 1.00 93.75 235 LEU A O 1
ATOM 1709 N N . MET A 1 236 ? -6.452 13.505 2.715 1.00 94.75 236 MET A N 1
ATOM 1710 C CA . MET A 1 236 ? -7.806 13.054 3.036 1.00 94.75 236 MET A CA 1
ATOM 1711 C C . MET A 1 236 ? -7.778 11.760 3.854 1.00 94.75 236 MET A C 1
ATOM 1713 O O . MET A 1 236 ? -8.491 11.645 4.852 1.00 94.75 236 MET A O 1
ATOM 1717 N N . ALA A 1 237 ? -6.906 10.810 3.508 1.00 94.06 237 ALA A N 1
ATOM 1718 C CA . ALA A 1 237 ? -6.704 9.606 4.305 1.00 94.06 237 ALA A CA 1
ATOM 1719 C C . ALA A 1 237 ? -6.187 9.912 5.721 1.00 94.06 237 ALA A C 1
ATOM 1721 O O . ALA A 1 237 ? -6.628 9.267 6.675 1.00 94.06 237 ALA A O 1
ATOM 1722 N N . ALA A 1 238 ? -5.324 10.919 5.890 1.00 94.88 238 ALA A N 1
ATOM 1723 C CA . ALA A 1 238 ? -4.855 11.371 7.199 1.00 94.88 238 ALA A CA 1
ATOM 1724 C C . ALA A 1 238 ? -6.004 11.914 8.066 1.00 94.88 238 ALA A C 1
ATOM 1726 O O . ALA A 1 238 ? -6.143 11.537 9.234 1.00 94.88 238 ALA A O 1
ATOM 1727 N N . VAL A 1 239 ? -6.878 12.740 7.480 1.00 96.00 239 VAL A N 1
ATOM 1728 C CA . VAL A 1 239 ? -8.084 13.256 8.150 1.00 96.00 239 VAL A CA 1
ATOM 1729 C C . VAL A 1 239 ? -9.003 12.104 8.558 1.00 96.00 239 VAL A C 1
ATOM 1731 O O . VAL A 1 239 ? -9.454 12.040 9.704 1.00 96.00 239 VAL A O 1
ATOM 1734 N N . LEU A 1 240 ? -9.247 11.144 7.663 1.00 94.94 240 LEU A N 1
ATOM 1735 C CA . LEU A 1 240 ? -10.070 9.972 7.966 1.00 94.94 240 LEU A CA 1
ATOM 1736 C C . LEU A 1 240 ? -9.444 9.102 9.064 1.00 94.94 240 LEU A C 1
ATOM 1738 O O . LEU A 1 240 ? -10.152 8.672 9.976 1.00 94.94 240 LEU A O 1
ATOM 1742 N N . ALA A 1 241 ? -8.127 8.892 9.049 1.00 93.25 241 ALA A N 1
ATOM 1743 C CA . ALA A 1 241 ? -7.416 8.179 10.107 1.00 93.25 241 ALA A CA 1
ATOM 1744 C C . ALA A 1 241 ? -7.601 8.868 11.470 1.00 93.25 241 ALA A C 1
ATOM 1746 O O . ALA A 1 241 ? -7.951 8.210 12.456 1.00 93.25 241 ALA A O 1
ATOM 1747 N N . PHE A 1 242 ? -7.474 10.197 11.518 1.00 96.44 242 PHE A N 1
ATOM 1748 C CA . PHE A 1 242 ? -7.722 10.995 12.719 1.00 96.44 242 PHE A CA 1
ATOM 1749 C C . PHE A 1 242 ? -9.172 10.865 13.215 1.00 96.44 242 PHE A C 1
ATOM 1751 O O . PHE A 1 242 ? -9.414 10.612 14.401 1.00 96.44 242 PHE A O 1
ATOM 1758 N N . LEU A 1 243 ? -10.157 10.981 12.319 1.00 94.69 243 LEU A N 1
ATOM 1759 C CA . LEU A 1 243 ? -11.577 10.837 12.660 1.00 94.69 243 LEU A CA 1
ATOM 1760 C C . LEU A 1 243 ? -11.903 9.421 13.159 1.00 94.69 243 LEU A C 1
ATOM 1762 O O . LEU A 1 243 ? -12.617 9.256 14.153 1.00 94.69 243 LEU A O 1
ATOM 1766 N N . ALA A 1 244 ? -11.339 8.393 12.522 1.00 90.88 244 ALA A N 1
ATOM 1767 C CA . ALA A 1 244 ? -11.472 7.003 12.943 1.00 90.88 244 ALA A CA 1
ATOM 1768 C C . ALA A 1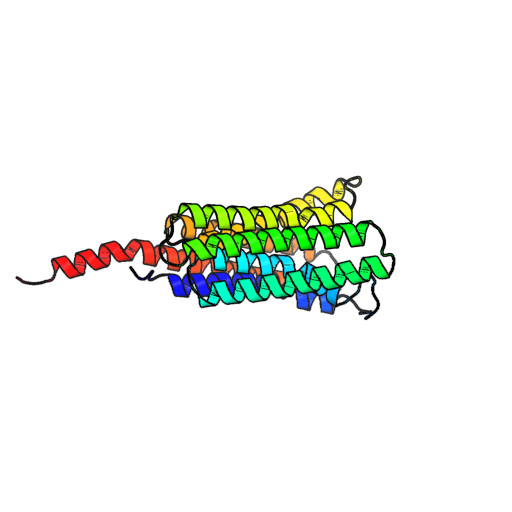 244 ? -10.831 6.749 14.320 1.00 90.88 244 ALA A C 1
ATOM 1770 O O . ALA A 1 244 ? -11.352 5.943 15.098 1.00 90.88 244 ALA A O 1
ATOM 1771 N N . ALA A 1 245 ? -9.730 7.435 14.644 1.00 90.75 245 ALA A N 1
ATOM 1772 C CA . ALA A 1 245 ? -9.097 7.398 15.962 1.00 90.75 245 ALA A CA 1
ATOM 1773 C C . ALA A 1 245 ? -9.981 8.050 17.036 1.00 90.75 245 ALA A C 1
ATOM 1775 O O . ALA A 1 245 ? -10.175 7.487 18.118 1.00 90.75 245 ALA A O 1
ATOM 1776 N N . ARG A 1 246 ? -10.567 9.212 16.718 1.00 92.06 246 ARG A N 1
ATOM 1777 C CA . ARG A 1 246 ? -11.458 9.953 17.620 1.00 92.06 246 ARG A CA 1
ATOM 1778 C C . ARG A 1 246 ? -12.693 9.132 17.991 1.00 92.06 246 ARG A C 1
ATOM 1780 O O . ARG A 1 246 ? -13.016 9.035 19.172 1.00 92.06 246 ARG A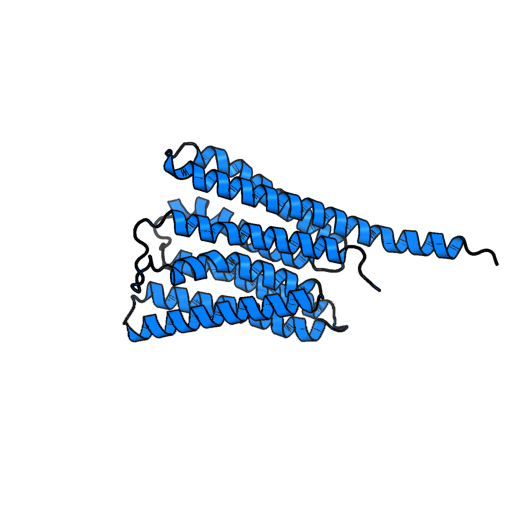 O 1
ATOM 1787 N N . ARG A 1 247 ? -13.330 8.476 17.014 1.00 88.75 247 ARG A N 1
ATOM 1788 C CA . ARG A 1 247 ? -14.495 7.604 17.261 1.00 88.75 247 ARG A CA 1
ATOM 1789 C C . ARG A 1 247 ? -14.170 6.425 18.178 1.00 88.75 247 ARG A C 1
ATOM 1791 O O . ARG A 1 247 ? -14.964 6.104 19.056 1.00 88.75 247 ARG A O 1
ATOM 1798 N N . LEU A 1 248 ? -12.991 5.817 18.024 1.00 86.31 248 LEU A N 1
ATOM 1799 C CA . LEU A 1 248 ? -12.534 4.758 18.929 1.00 86.31 248 LEU A CA 1
ATOM 1800 C C . LEU A 1 248 ? -12.347 5.252 20.370 1.00 86.31 248 LEU A C 1
ATOM 1802 O O . LEU A 1 248 ? -12.681 4.524 21.300 1.00 86.31 248 LEU A O 1
ATOM 1806 N N . ARG A 1 249 ? -11.826 6.472 20.568 1.00 87.56 249 ARG A N 1
ATOM 1807 C CA . ARG A 1 249 ? -11.648 7.048 21.914 1.00 87.56 249 ARG A CA 1
ATOM 1808 C C . ARG A 1 249 ? -12.971 7.382 22.605 1.00 87.56 249 ARG A C 1
ATOM 1810 O O . ARG A 1 249 ? -13.047 7.263 23.821 1.00 87.56 249 ARG A O 1
ATOM 1817 N N . GLN A 1 250 ? -13.986 7.803 21.854 1.00 85.94 250 GLN A N 1
ATOM 1818 C CA . GLN A 1 250 ? -15.268 8.262 22.408 1.00 85.94 250 GLN A CA 1
ATOM 1819 C C . GLN A 1 250 ? -16.241 7.118 22.741 1.00 85.94 250 GLN A C 1
ATOM 1821 O O . GLN A 1 250 ? -17.089 7.274 23.617 1.00 85.94 250 GLN A O 1
ATOM 1826 N N . ALA A 1 251 ? -16.106 5.954 22.098 1.00 78.31 251 ALA A N 1
ATOM 1827 C CA . ALA A 1 251 ? -17.027 4.828 22.278 1.00 78.31 251 ALA A CA 1
ATOM 1828 C C . ALA A 1 251 ? -17.163 4.317 23.734 1.00 78.31 251 ALA A C 1
ATOM 1830 O O . ALA A 1 251 ? -18.290 4.081 24.167 1.00 78.31 251 ALA A O 1
ATOM 1831 N N . PRO A 1 252 ? -16.082 4.195 24.537 1.00 75.44 252 PRO A N 1
ATOM 1832 C CA . PRO A 1 252 ? -16.1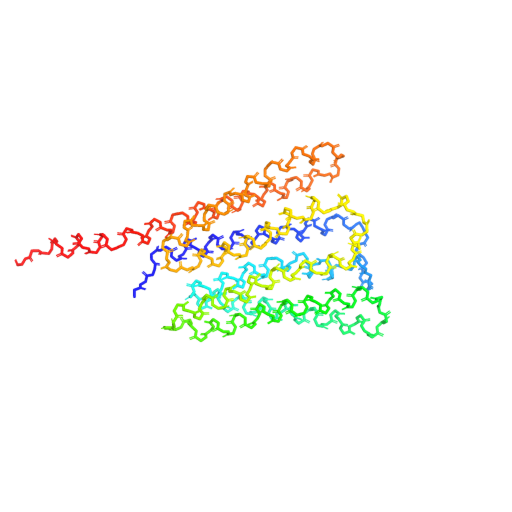97 3.798 25.942 1.00 75.44 252 PRO A CA 1
ATOM 1833 C C . PRO A 1 252 ? -16.893 4.848 26.820 1.00 75.44 252 PRO A C 1
ATOM 1835 O O . PRO A 1 252 ? -17.535 4.488 27.801 1.00 75.44 252 PRO A O 1
ATOM 1838 N N . GLN A 1 253 ? -16.767 6.139 26.491 1.00 73.38 253 GLN A N 1
ATOM 1839 C CA . GLN A 1 253 ? -17.425 7.222 27.233 1.00 73.38 253 GLN A CA 1
ATOM 1840 C C . GLN A 1 253 ? -18.930 7.248 26.950 1.00 73.38 253 GLN A C 1
ATOM 1842 O O . GLN A 1 253 ? -19.722 7.387 27.875 1.00 73.38 253 GLN A O 1
ATOM 1847 N N . GLN A 1 254 ? -19.326 7.047 25.690 1.00 70.00 254 GLN A N 1
ATOM 1848 C CA . GLN A 1 254 ? -20.735 6.971 25.297 1.00 70.00 254 GLN A CA 1
ATOM 1849 C C . GLN A 1 254 ? -21.450 5.772 25.930 1.00 70.00 254 GLN A C 1
ATOM 1851 O O . GLN A 1 254 ? -22.567 5.927 26.407 1.00 70.00 254 GLN A O 1
ATOM 1856 N N . ALA A 1 255 ? -20.797 4.607 26.004 1.00 71.00 255 ALA A N 1
ATOM 1857 C CA . ALA A 1 255 ? -21.373 3.426 26.651 1.00 71.00 255 ALA A CA 1
ATOM 1858 C C . ALA A 1 255 ? -21.693 3.669 28.141 1.00 71.00 255 ALA A C 1
ATOM 1860 O O . ALA A 1 255 ? -22.782 3.339 28.598 1.00 71.00 255 ALA A O 1
ATOM 1861 N N . ARG A 1 256 ? -20.790 4.335 28.876 1.00 72.94 256 ARG A N 1
ATOM 1862 C CA . ARG A 1 256 ? -20.993 4.657 30.301 1.00 72.94 256 ARG A CA 1
ATOM 1863 C C . ARG A 1 256 ? -22.106 5.677 30.545 1.00 72.94 256 ARG A C 1
ATOM 1865 O O . ARG A 1 256 ? -22.790 5.590 31.557 1.00 72.94 256 ARG A O 1
ATOM 1872 N N . LEU A 1 257 ? -22.286 6.643 29.642 1.00 72.44 257 LEU A N 1
ATOM 1873 C CA . LEU A 1 257 ? -23.364 7.635 29.748 1.00 72.44 257 LEU A CA 1
ATOM 1874 C C . LEU A 1 257 ? -24.749 7.007 29.548 1.00 72.44 257 LEU A C 1
ATOM 1876 O O . LEU A 1 257 ? -25.705 7.446 30.173 1.00 72.44 257 LEU A O 1
ATOM 1880 N N . VAL A 1 258 ? -24.851 5.978 28.703 1.00 71.31 258 VAL A N 1
ATOM 1881 C CA . VAL A 1 258 ? -26.104 5.243 28.478 1.00 71.31 258 VAL A CA 1
ATOM 1882 C C . VAL A 1 258 ? -26.421 4.319 29.658 1.00 71.31 258 VAL A C 1
ATOM 1884 O O . VAL A 1 258 ? -27.561 4.288 30.106 1.00 71.31 258 VAL A O 1
ATOM 1887 N N . GLU A 1 259 ? -25.423 3.622 30.212 1.00 71.00 259 GLU A N 1
ATOM 1888 C CA . GLU A 1 259 ? -25.608 2.773 31.402 1.00 71.00 259 GLU A CA 1
ATOM 1889 C C . GLU A 1 259 ? -25.960 3.587 32.661 1.00 71.00 259 GLU A C 1
ATOM 1891 O O . GLU A 1 259 ? -26.796 3.160 33.451 1.00 71.00 259 GLU A O 1
ATOM 1896 N N . GLY A 1 260 ? -25.386 4.784 32.830 1.00 63.41 260 GLY A N 1
ATOM 1897 C CA . GLY A 1 260 ? -25.687 5.673 33.960 1.00 63.41 260 GLY A CA 1
ATOM 1898 C C . GLY A 1 260 ? -27.025 6.420 33.868 1.00 63.41 260 GLY A C 1
ATOM 1899 O O . GLY A 1 260 ? -27.423 7.054 34.841 1.00 63.41 260 GLY A O 1
ATOM 1900 N N . ALA A 1 261 ? -27.708 6.367 32.721 1.00 61.12 261 ALA A N 1
ATOM 1901 C CA . ALA A 1 261 ? -28.985 7.043 32.482 1.00 61.12 261 ALA A CA 1
ATOM 1902 C C . ALA A 1 261 ? -30.199 6.099 32.527 1.00 61.12 261 ALA A C 1
ATOM 1904 O O . ALA A 1 261 ? -31.313 6.549 32.271 1.00 61.12 261 ALA A O 1
ATOM 1905 N N . SER A 1 262 ? -30.011 4.809 32.835 1.00 48.12 262 SER A N 1
ATOM 1906 C CA . SER A 1 262 ? -31.121 3.871 33.031 1.00 48.12 262 SER A CA 1
ATOM 1907 C C . SER A 1 262 ? -31.748 4.107 34.414 1.00 48.12 262 SER A C 1
ATOM 1909 O O . SER A 1 262 ? -31.091 3.796 35.410 1.00 48.12 262 SER A O 1
ATOM 1911 N N . PRO A 1 263 ? -32.977 4.652 34.523 1.00 56.34 263 PRO A N 1
ATOM 1912 C CA . PRO A 1 263 ? -33.668 4.708 35.805 1.00 56.34 263 PRO A CA 1
ATOM 1913 C C . PRO A 1 263 ? -33.956 3.275 36.276 1.00 56.34 263 PRO A C 1
ATOM 1915 O O . PRO A 1 263 ? -34.389 2.437 35.481 1.00 56.34 263 PRO A O 1
ATOM 1918 N N . ALA A 1 264 ? -33.633 3.007 37.542 1.00 57.00 264 ALA A N 1
ATOM 1919 C CA . ALA A 1 264 ? -34.017 1.790 38.253 1.00 57.00 264 ALA A CA 1
ATOM 1920 C C . ALA A 1 264 ? -35.526 1.762 38.531 1.00 57.00 264 ALA A C 1
ATOM 1922 O O . ALA A 1 264 ? -36.109 2.861 38.692 1.00 57.00 264 ALA A O 1
#

Foldseek 3Di:
DDQPLLVLLVLLLVLLLVLLLLQLVLQVVPLPDQDCDLDCSDSLNSNLLSNLLSLLSLLLLLLQQLDPVSLVVSLVSLVVSLVSLVVSLVVCVVVVHDPLVNVLSVLSNVLSVLSNVLSVQSVVVSPPHDPVSSVVSLVSSLVSLLSNCVSVCSVVPCPPVVCVVVVVLVSVLSSLSSCLSNLSSHLALVSLLSSLVSLVVSLVVLVVCLVVQVVDDPSSVSVSVSSNSSSVSSNSSSVSSNVSSVSSVCVVVVVVVVVVPDDD

Radius of gyration: 20.24 Å; chains: 1; bounding box: 63×43×66 Å

Organism: NCBI:txid2910976

Sequence (264 aa):
MTDPGRTIALVGILLVAVGAWLAVPLSLWHVPDLDLGFTQNNVAYVVGQVALPATLVLAAGGTTLGLRGLHLAALIVTGAHLLLEVVIGAVQLILGARVPLTVGTGMEVFVLGLALAGLVVSRSASLRGPTTQRWVALGLVTAAAALSILPDLIRYPVDDISYLPLMLPGLAGGIAVVLAAGLVGLARPWARYTAAGVLVAITVLLLVGLPWGWELDEYMIVWVVGDVARGALVLMAAVLAFLAARRLRQAPQQARLVEGASPA

Secondary structure (DSSP, 8-state):
---TTHHHHHHHHHHHHHHHHTHHHHHHHT-SS--SSSSTT-HHHHHHHHHHHHHHHHHHHHHHS--HHHHHHHHHHHHHHHHHHHHHHHHHHHTT--HHHHHHHHHHHHHHHHHHHHHHHHHHHTTT--HHHHHHHHHHHHHHHHHTTHHHHHHS-TT-GGGHHHHHHHHHHHHHHHHHHHHHHSS-HHHHHHHHHHHHHHHHHHHHHHHHHHTS-GGGHHHHHHHHHHHHHHHHHHHHHHHHHHHHHHHHHHHHHHHTT---